Protein AF-A0A2I0HHQ3-F1 (afdb_monomer_lite)

Sequence (347 aa):
MLPEGRPLPGAVKQRVGHLLPGGLRSAAAVSGLLLLLFYVSSFNYRYSQDSSDLHRPVALNWRALWPLSCSPMASTPTNLSHIVFGIIGSLNTWKGRKAYVESWWRPNMGFGGAGFAVSYPLVAAMAEKLDGCIKRYPHSRTADYLIYICILDLGIAISPQKGFHQIDLLGNIAGLLSSHPQSPLLSLHHINIVDPVFPSMNRSESINHLMKPGRVDQSRLAQQTICYQREMNWSVSVSWGYSAHIYESILPRYILRKPIETFRPWMGEAKWPMFMFNTRPGDSTNPCEVPHWFFLESIQLGNEDDIVTTYSRAAKRGLIPCSLGGNHSADHIDRIQVFSPAKTRLE

Foldseek 3Di:
DDDDDDDDDDDDDDDDDDDDPPPPVVVVVVVVVVVVVVVVCVVVVVVVVVVVVVPDPPPPVPPPPPPPDPDPPPPDPDDPVQKDQDDDDDPVCCVVQVQLADDDDDPPFLFDQLGDIDTPVLVVVLVVCVVVLCVVCVPPRHPRVSVQVSSVVVVDGDDDDQQREQCQWEEACLLVLLLRALFQNDDDHPLVHYAQNAPVDHSVVSVVQLCPVCVLPRGQASHWDWDADVVQQWIWIDRPSWKIWIALHPDDPVQSSAGAPSIHGNDPPQDPVRDPGHHDHNPDLQSRNQIQIWTWDDWDDDPPWKIKTKTFGPDQSPHQRHVNSVSSDPRPPGMDIDIDTSDDPPD

Structure (mmCIF, N/CA/C/O backbone):
data_AF-A0A2I0HHQ3-F1
#
_entry.id   AF-A0A2I0HHQ3-F1
#
loop_
_atom_site.group_PDB
_atom_site.id
_atom_site.type_symbol
_atom_site.label_atom_id
_atom_site.label_alt_id
_atom_site.label_comp_id
_atom_site.label_asym_id
_atom_site.label_entity_id
_atom_site.label_seq_id
_atom_site.pdbx_PDB_ins_code
_atom_site.Cartn_x
_atom_site.Cartn_y
_atom_site.Cartn_z
_atom_site.occupancy
_atom_site.B_iso_or_equiv
_atom_site.auth_seq_id
_atom_site.auth_comp_id
_atom_site.auth_asym_id
_atom_site.auth_atom_id
_atom_site.pdbx_PDB_model_num
ATOM 1 N N . MET A 1 1 ? 60.867 -7.803 35.232 1.00 31.73 1 MET A N 1
ATOM 2 C CA . MET A 1 1 ? 62.293 -8.069 35.526 1.00 31.73 1 MET A CA 1
ATOM 3 C C . MET A 1 1 ? 62.307 -9.086 36.663 1.00 31.73 1 MET A C 1
ATOM 5 O O . MET A 1 1 ? 61.991 -8.688 37.770 1.00 31.73 1 MET A O 1
ATOM 9 N N . LEU A 1 2 ? 62.160 -10.384 36.353 1.00 33.03 2 LEU A N 1
ATOM 10 C CA . LEU A 1 2 ? 63.177 -11.421 36.015 1.00 33.03 2 LEU A CA 1
ATOM 11 C C . LEU A 1 2 ? 63.773 -12.073 37.285 1.00 33.03 2 LEU A C 1
ATOM 13 O O . LEU A 1 2 ? 63.876 -11.348 38.271 1.00 33.03 2 LEU A O 1
ATOM 17 N N . PRO A 1 3 ? 64.204 -13.360 37.286 1.00 45.56 3 PRO A N 1
ATOM 18 C CA . PRO A 1 3 ? 64.432 -14.290 36.151 1.00 45.56 3 PRO A CA 1
ATOM 19 C C . PRO A 1 3 ? 63.711 -15.663 36.300 1.00 45.56 3 PRO A C 1
ATOM 21 O O . PRO A 1 3 ? 63.269 -16.027 37.382 1.00 45.56 3 PRO A O 1
ATOM 24 N N . GLU A 1 4 ? 63.302 -16.357 35.230 1.00 34.22 4 GLU A N 1
ATOM 25 C CA . GLU A 1 4 ? 64.036 -17.289 34.335 1.00 34.22 4 GLU A CA 1
ATOM 26 C C . GLU A 1 4 ? 64.700 -18.529 34.974 1.00 34.22 4 GLU A C 1
ATOM 28 O O . GLU A 1 4 ? 65.569 -18.424 35.833 1.00 34.22 4 GLU A O 1
ATOM 33 N N . GLY A 1 5 ? 64.331 -19.710 34.446 1.00 28.78 5 GLY A N 1
ATOM 34 C CA . GLY A 1 5 ? 64.997 -21.000 34.656 1.00 28.78 5 GLY A CA 1
ATOM 35 C C . GLY A 1 5 ? 64.405 -22.135 33.792 1.00 28.78 5 GLY A C 1
ATOM 36 O O . GLY A 1 5 ? 63.333 -22.656 34.082 1.00 28.78 5 GLY A O 1
ATOM 37 N N . ARG A 1 6 ? 65.123 -22.527 32.731 1.00 28.52 6 ARG A N 1
ATOM 38 C CA . ARG A 1 6 ? 65.088 -23.828 32.002 1.00 28.52 6 ARG A CA 1
ATOM 39 C C . ARG A 1 6 ? 66.475 -24.503 32.218 1.00 28.52 6 ARG A C 1
ATOM 41 O O . ARG A 1 6 ? 67.372 -23.744 32.582 1.00 28.52 6 ARG A O 1
ATOM 48 N N . PRO A 1 7 ? 66.769 -25.798 31.898 1.00 42.81 7 PRO A N 1
ATOM 49 C CA . PRO A 1 7 ? 65.944 -26.947 31.449 1.00 42.81 7 PRO A CA 1
ATOM 50 C C . PRO A 1 7 ? 66.277 -28.355 32.084 1.00 42.81 7 PRO A C 1
ATOM 52 O O . PRO A 1 7 ? 67.266 -28.519 32.783 1.00 42.81 7 PRO A O 1
ATOM 55 N N . LEU A 1 8 ? 65.404 -29.349 31.789 1.00 37.53 8 LEU A N 1
ATOM 56 C CA . LEU A 1 8 ? 65.508 -30.835 31.569 1.00 37.53 8 LEU A CA 1
ATOM 57 C C . LEU A 1 8 ? 66.838 -31.613 31.826 1.00 37.53 8 LEU A C 1
ATOM 59 O O . LEU A 1 8 ? 67.895 -31.052 31.554 1.00 37.53 8 LEU A O 1
ATOM 63 N N . PRO A 1 9 ? 66.830 -32.938 32.181 1.00 39.25 9 PRO A N 1
ATOM 64 C CA . PRO A 1 9 ? 66.349 -34.008 31.269 1.00 39.25 9 PRO A CA 1
ATOM 65 C C . PRO A 1 9 ? 65.794 -35.313 31.897 1.00 39.25 9 PRO A C 1
ATOM 67 O O . PRO A 1 9 ? 65.977 -35.602 33.073 1.00 39.25 9 PRO A O 1
ATOM 70 N N . GLY A 1 10 ? 65.169 -36.159 31.064 1.00 27.11 10 GLY A N 1
ATOM 71 C CA . GLY A 1 10 ? 64.947 -37.573 31.394 1.00 27.11 10 GLY A CA 1
ATOM 72 C C . GLY A 1 10 ? 63.758 -38.217 30.690 1.00 27.11 10 GLY A C 1
ATOM 73 O O . GLY A 1 10 ? 62.704 -38.404 31.286 1.00 27.11 10 GLY A O 1
ATOM 74 N N . ALA A 1 11 ? 63.920 -38.572 29.416 1.00 31.11 11 ALA A N 1
ATOM 75 C CA . ALA A 1 11 ? 62.967 -39.415 28.708 1.00 31.11 11 ALA A CA 1
ATOM 76 C C . ALA A 1 11 ? 62.994 -40.848 29.268 1.00 31.11 11 ALA A C 1
ATOM 78 O O . ALA A 1 11 ? 64.034 -41.501 29.236 1.00 31.11 11 ALA A O 1
ATOM 79 N N . VAL A 1 12 ? 61.833 -41.369 29.671 1.00 29.78 12 VAL A N 1
ATOM 80 C CA . VAL A 1 12 ? 61.579 -42.814 29.727 1.00 29.78 12 VAL A CA 1
ATOM 81 C C . VAL A 1 12 ? 60.389 -43.103 28.822 1.00 29.78 12 VAL A C 1
ATOM 83 O O . VAL A 1 12 ? 59.236 -42.832 29.145 1.00 29.78 12 VAL A O 1
ATOM 86 N N . LYS A 1 13 ? 60.695 -43.630 27.635 1.00 34.09 13 LYS A N 1
ATOM 87 C CA . LYS A 1 13 ? 59.733 -44.303 26.763 1.00 34.09 13 LYS A CA 1
ATOM 88 C C . LYS A 1 13 ? 59.552 -45.721 27.302 1.00 34.09 13 LYS A C 1
ATOM 90 O O . LYS A 1 13 ? 60.486 -46.512 27.224 1.00 34.09 13 LYS A O 1
ATOM 95 N N . GLN A 1 14 ? 58.346 -46.071 27.737 1.00 30.09 14 GLN A N 1
ATOM 96 C CA . GLN A 1 14 ? 57.912 -47.467 27.766 1.00 30.09 14 GLN A CA 1
ATOM 97 C C . GLN A 1 14 ? 56.492 -47.593 27.211 1.00 30.09 14 GLN A C 1
ATOM 99 O O . GLN A 1 14 ? 55.571 -46.884 27.605 1.00 30.09 14 GLN A O 1
ATOM 104 N N . ARG A 1 15 ? 56.373 -48.477 26.216 1.00 36.31 15 ARG A N 1
ATOM 105 C CA . ARG A 1 15 ? 55.135 -48.904 25.562 1.00 36.31 15 ARG A CA 1
ATOM 106 C C . ARG A 1 15 ? 54.207 -49.563 26.579 1.00 36.31 15 ARG A C 1
ATOM 108 O O . ARG A 1 15 ? 54.647 -50.468 27.279 1.00 36.31 15 ARG A O 1
ATOM 115 N N . VAL A 1 16 ? 52.917 -49.248 26.511 1.00 32.88 16 VAL A N 1
ATOM 116 C CA . VAL A 1 16 ? 51.856 -50.192 26.881 1.00 32.88 16 VAL A CA 1
ATOM 117 C C . VAL A 1 16 ? 50.860 -50.225 25.729 1.00 32.88 16 VAL A C 1
ATOM 119 O O . VAL A 1 16 ? 50.435 -49.187 25.223 1.00 32.88 16 VAL A O 1
ATOM 122 N N . GLY A 1 17 ? 50.629 -51.437 25.233 1.00 31.56 17 GLY A N 1
ATOM 123 C CA . GLY A 1 17 ? 49.865 -51.723 24.033 1.00 31.56 17 GLY A CA 1
ATOM 124 C C . GLY A 1 17 ? 48.361 -51.528 24.189 1.00 31.56 17 GLY A C 1
ATOM 125 O O . GLY A 1 17 ? 47.832 -51.286 25.270 1.00 31.56 17 GLY A O 1
ATOM 126 N N . HIS A 1 18 ? 47.698 -51.646 23.040 1.00 43.59 18 HIS A N 1
ATOM 127 C CA . HIS A 1 18 ? 46.255 -51.733 22.873 1.00 43.59 18 HIS A CA 1
ATOM 128 C C . HIS A 1 18 ? 45.566 -52.589 23.936 1.00 43.59 18 HIS A C 1
ATOM 130 O O . HIS A 1 18 ? 46.026 -53.694 24.198 1.00 43.59 18 HIS A O 1
ATOM 136 N N . LEU A 1 19 ? 44.416 -52.104 24.418 1.00 39.81 19 LEU A N 1
ATOM 137 C CA . LEU A 1 19 ? 43.170 -52.859 24.626 1.00 39.81 19 LEU A CA 1
ATOM 138 C C . LEU A 1 19 ? 42.066 -51.863 25.044 1.00 39.81 19 LEU A C 1
ATOM 140 O O . LEU A 1 19 ? 41.840 -51.611 26.222 1.00 39.81 19 LEU A O 1
ATOM 144 N N . LEU A 1 20 ? 41.384 -51.260 24.064 1.00 40.47 20 LEU A N 1
ATOM 145 C CA . LEU A 1 20 ? 40.073 -50.634 24.278 1.00 40.47 20 LEU A CA 1
ATOM 146 C C . LEU A 1 20 ? 39.006 -51.675 23.906 1.00 40.47 20 LEU A C 1
ATOM 148 O O . LEU A 1 20 ? 38.912 -52.015 22.725 1.00 40.47 20 LEU A O 1
ATOM 152 N N . PRO A 1 21 ? 38.188 -52.185 24.845 1.00 39.72 21 PRO A N 1
ATOM 153 C CA . PRO A 1 21 ? 37.054 -53.023 24.494 1.00 39.72 21 PRO A CA 1
ATOM 154 C C . PRO A 1 21 ? 35.936 -52.127 23.952 1.00 39.72 21 PRO A C 1
ATOM 156 O O . PRO A 1 21 ? 35.399 -51.273 24.661 1.00 39.72 21 PRO A O 1
ATOM 159 N N . GLY A 1 22 ? 35.551 -52.343 22.694 1.00 47.44 22 GLY A N 1
ATOM 160 C CA . GLY A 1 22 ? 34.443 -51.673 21.998 1.00 47.44 22 GLY A CA 1
ATOM 161 C C . GLY A 1 22 ? 33.037 -51.955 22.555 1.00 47.44 22 GLY A C 1
ATOM 162 O O . GLY A 1 22 ? 32.066 -51.854 21.816 1.00 47.44 22 GLY A O 1
ATOM 163 N N . GLY A 1 23 ? 32.903 -52.309 23.837 1.00 48.28 23 GLY A N 1
ATOM 164 C CA . GLY A 1 23 ? 31.622 -52.615 24.482 1.00 48.28 23 GLY A CA 1
ATOM 165 C C . GLY A 1 23 ? 30.950 -51.421 25.169 1.00 48.28 23 GLY A C 1
ATOM 166 O O . GLY A 1 23 ? 29.726 -51.380 25.272 1.00 48.28 23 GLY A O 1
ATOM 167 N N . LEU A 1 24 ? 31.714 -50.412 25.609 1.00 47.78 24 LEU A N 1
ATOM 168 C CA . LEU A 1 24 ? 31.168 -49.362 26.485 1.00 47.78 24 LEU A CA 1
ATOM 169 C C . LEU A 1 24 ? 30.436 -48.230 25.739 1.00 47.78 24 LEU A C 1
ATOM 171 O O . LEU A 1 24 ? 29.545 -47.598 26.300 1.00 47.78 24 LEU A O 1
ATOM 175 N N . ARG A 1 25 ? 30.753 -47.995 24.457 1.00 49.03 25 ARG A N 1
ATOM 176 C CA . ARG A 1 25 ? 30.054 -46.989 23.629 1.00 49.03 25 ARG A CA 1
ATOM 177 C C . ARG A 1 25 ? 28.690 -47.484 23.133 1.00 49.03 25 ARG A C 1
ATOM 179 O O . ARG A 1 25 ? 27.770 -46.687 22.985 1.00 49.03 25 ARG A O 1
ATOM 186 N N . SER A 1 26 ? 28.541 -48.796 22.959 1.00 52.19 26 SER A N 1
ATOM 187 C CA . SER A 1 26 ? 27.294 -49.433 22.525 1.00 52.19 26 SER A CA 1
ATOM 188 C C . SER A 1 26 ? 26.264 -49.493 23.656 1.00 52.19 26 SER A C 1
ATOM 190 O O . SER A 1 26 ? 25.092 -49.217 23.428 1.00 52.19 26 SER A O 1
ATOM 192 N N . ALA A 1 27 ? 26.695 -49.756 24.895 1.00 55.59 27 ALA A N 1
ATOM 193 C CA . ALA A 1 27 ? 25.796 -49.811 26.051 1.00 55.59 27 ALA A CA 1
ATOM 194 C C . ALA A 1 27 ? 25.134 -48.454 26.365 1.00 55.59 27 ALA A C 1
ATOM 196 O O . ALA A 1 27 ? 23.944 -48.404 26.670 1.00 55.59 27 ALA A O 1
ATOM 197 N N . ALA A 1 28 ? 25.869 -47.345 26.228 1.00 60.09 28 ALA A N 1
ATOM 198 C CA . ALA A 1 28 ? 25.323 -46.003 26.441 1.00 60.09 28 ALA A CA 1
ATOM 199 C C . ALA A 1 28 ? 24.318 -45.595 25.345 1.00 60.09 28 ALA A C 1
ATOM 201 O O . ALA A 1 28 ? 23.275 -45.019 25.651 1.00 60.09 28 ALA A O 1
ATOM 202 N N . ALA A 1 29 ? 24.592 -45.943 24.082 1.00 64.44 29 ALA A N 1
ATOM 203 C CA . ALA A 1 29 ? 23.684 -45.677 22.966 1.00 64.44 29 ALA A CA 1
ATOM 204 C C . ALA A 1 29 ? 22.396 -46.517 23.049 1.00 64.44 29 ALA A C 1
ATOM 206 O O . ALA A 1 29 ? 21.305 -45.998 22.817 1.00 64.44 29 ALA A O 1
ATOM 207 N N . VAL A 1 30 ? 22.507 -47.789 23.448 1.00 71.88 30 VAL A N 1
ATOM 208 C CA . VAL A 1 30 ? 21.351 -48.676 23.657 1.00 71.88 30 VAL A CA 1
ATOM 209 C C . VAL A 1 30 ? 20.517 -48.216 24.856 1.00 71.88 30 VAL A C 1
ATOM 211 O O . VAL A 1 30 ? 19.294 -48.174 24.760 1.00 71.88 30 VAL A O 1
ATOM 214 N N . SER A 1 31 ? 21.154 -47.786 25.950 1.00 73.19 31 SER A N 1
ATOM 215 C CA . SER A 1 31 ? 20.454 -47.223 27.115 1.00 73.19 31 SER A CA 1
ATOM 216 C C . SER A 1 31 ? 19.701 -45.929 26.767 1.00 73.19 31 SER A C 1
ATOM 218 O O . SER A 1 31 ? 18.537 -45.767 27.132 1.00 73.19 31 SER A O 1
ATOM 220 N N . GLY A 1 32 ? 20.312 -45.045 25.969 1.00 76.00 32 GLY A N 1
ATOM 221 C CA . GLY A 1 32 ? 19.658 -43.832 25.470 1.00 76.00 32 GLY A CA 1
ATOM 222 C C . GLY A 1 32 ? 18.458 -44.119 24.561 1.00 76.00 32 GLY A C 1
ATOM 223 O O . GLY A 1 32 ? 17.413 -43.487 24.709 1.00 76.00 32 GLY A O 1
ATOM 224 N N . LEU A 1 33 ? 18.571 -45.105 23.664 1.00 79.19 33 LEU A N 1
ATOM 225 C CA . LEU A 1 33 ? 17.470 -45.510 22.786 1.00 79.19 33 LEU A CA 1
ATOM 226 C C . LEU A 1 33 ? 16.315 -46.143 23.577 1.00 79.19 33 LEU A C 1
ATOM 228 O O . LEU A 1 33 ? 15.156 -45.845 23.303 1.00 79.19 33 LEU A O 1
ATOM 232 N N . LEU A 1 34 ? 16.617 -46.965 24.585 1.00 80.81 34 LEU A N 1
ATOM 233 C CA . LEU A 1 34 ? 15.604 -47.559 25.460 1.00 80.81 34 LEU A CA 1
ATOM 234 C C . LEU A 1 34 ? 14.874 -46.496 26.286 1.00 80.81 34 LEU A C 1
ATOM 236 O O . LEU A 1 34 ? 13.654 -46.559 26.390 1.00 80.81 34 LEU A O 1
ATOM 240 N N . LEU A 1 35 ? 15.579 -45.486 26.805 1.00 80.50 35 LEU A N 1
ATOM 241 C CA . LEU A 1 35 ? 14.954 -44.360 27.507 1.00 80.50 35 LEU A CA 1
ATOM 242 C C . LEU A 1 35 ? 14.078 -43.509 26.579 1.00 80.50 35 LEU A C 1
ATOM 244 O O . LEU A 1 35 ? 12.988 -43.109 26.979 1.00 80.50 35 LEU A O 1
ATOM 248 N N . LEU A 1 36 ? 14.508 -43.273 25.334 1.00 77.31 36 LEU A N 1
ATOM 249 C CA . LEU A 1 36 ? 13.711 -42.556 24.336 1.00 77.31 36 LEU A CA 1
ATOM 250 C C . LEU A 1 36 ? 12.449 -43.345 23.956 1.00 77.31 36 LEU A C 1
ATOM 252 O O . LEU A 1 36 ? 11.360 -42.779 23.920 1.00 77.31 36 LEU A O 1
ATOM 256 N N . LEU A 1 37 ? 12.574 -44.654 23.722 1.00 81.62 37 LEU A N 1
ATOM 257 C CA . LEU A 1 37 ? 11.436 -45.527 23.427 1.00 81.62 37 LEU A CA 1
ATOM 258 C C . LEU A 1 37 ? 10.485 -45.628 24.622 1.00 81.62 37 LEU A C 1
ATOM 260 O O . LEU A 1 37 ? 9.272 -45.584 24.433 1.00 81.62 37 LEU A O 1
ATOM 264 N N . PHE A 1 38 ? 11.007 -45.682 25.850 1.00 81.19 38 PHE A N 1
ATOM 265 C CA . PHE A 1 38 ? 10.192 -45.670 27.062 1.00 81.19 38 PHE A CA 1
ATOM 266 C C . PHE A 1 38 ? 9.478 -44.326 27.248 1.00 81.19 38 PH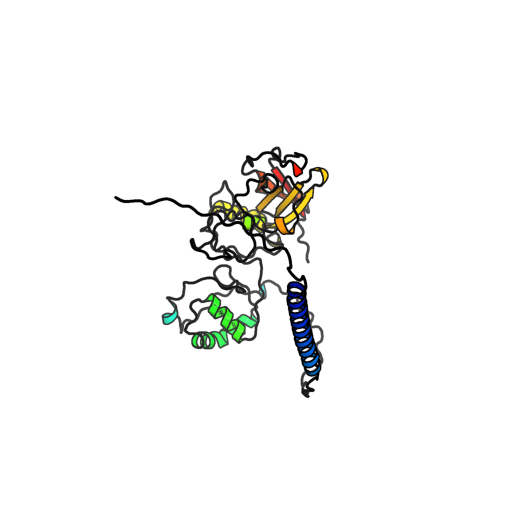E A C 1
ATOM 268 O O . PHE A 1 38 ? 8.298 -44.306 27.593 1.00 81.19 38 PHE A O 1
ATOM 275 N N . TYR A 1 39 ? 10.142 -43.203 26.957 1.00 79.25 39 TYR A N 1
ATOM 276 C CA . TYR A 1 39 ? 9.544 -41.866 26.986 1.00 79.25 39 TYR A CA 1
ATOM 277 C C . TYR A 1 39 ? 8.431 -41.723 25.942 1.00 79.25 39 TYR A C 1
ATOM 279 O O . TYR A 1 39 ? 7.317 -41.336 26.286 1.00 79.25 39 TYR A O 1
ATOM 287 N N . VAL A 1 40 ? 8.689 -42.115 24.690 1.00 75.56 40 VAL A N 1
ATOM 288 C CA . VAL A 1 40 ? 7.712 -42.077 23.591 1.00 75.56 40 VAL A CA 1
ATOM 289 C C . VAL A 1 40 ? 6.549 -43.036 23.852 1.00 75.56 40 VAL A C 1
ATOM 291 O O . VAL A 1 40 ? 5.400 -42.670 23.622 1.00 75.56 40 VAL A O 1
ATOM 294 N N . SER A 1 41 ? 6.806 -44.231 24.388 1.00 72.94 41 SER A N 1
ATOM 295 C CA . SER A 1 41 ? 5.757 -45.176 24.787 1.00 72.94 41 SER A CA 1
ATOM 296 C C . SER A 1 41 ? 4.933 -44.644 25.957 1.00 72.94 41 SER A C 1
ATOM 298 O O . SER A 1 41 ? 3.719 -44.793 25.951 1.00 72.94 41 SER A O 1
ATOM 300 N N . SER A 1 42 ? 5.553 -43.996 26.946 1.00 69.50 42 SER A N 1
ATOM 301 C CA . SER A 1 42 ? 4.845 -43.430 28.103 1.00 69.50 42 SER A CA 1
ATOM 302 C C . SER A 1 42 ? 3.995 -42.217 27.718 1.00 69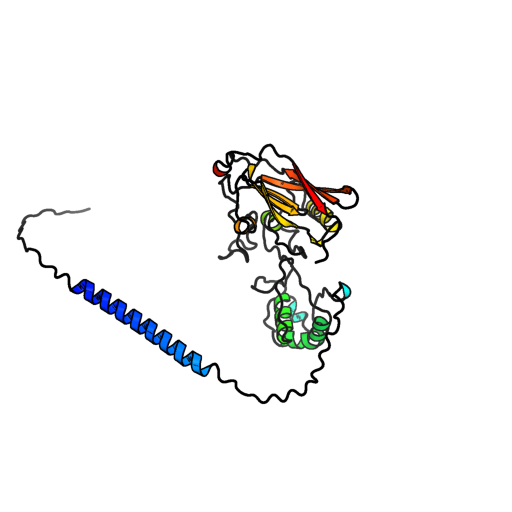.50 42 SER A C 1
ATOM 304 O O . SER A 1 42 ? 2.893 -42.049 28.239 1.00 69.50 42 SER A O 1
ATOM 306 N N . PHE A 1 43 ? 4.473 -41.391 26.781 1.00 60.38 43 PHE A N 1
ATOM 307 C CA . PHE A 1 43 ? 3.716 -40.256 26.251 1.00 60.38 43 PHE A CA 1
ATOM 308 C C . PHE A 1 43 ? 2.583 -40.705 25.322 1.00 60.38 43 PHE A C 1
ATOM 310 O O . PHE A 1 43 ? 1.468 -40.213 25.460 1.00 60.38 43 PHE A O 1
ATOM 317 N N . ASN A 1 44 ? 2.821 -41.680 24.438 1.00 57.00 44 ASN A N 1
ATOM 318 C CA . ASN A 1 44 ? 1.770 -42.239 23.581 1.00 57.00 44 ASN A CA 1
ATOM 319 C C . ASN A 1 44 ? 0.745 -43.064 24.372 1.00 57.00 44 ASN A C 1
ATOM 321 O O . ASN A 1 44 ? -0.435 -43.037 24.038 1.00 57.00 44 ASN A O 1
ATOM 325 N N . TYR A 1 45 ? 1.154 -43.745 25.449 1.00 55.00 45 TYR A N 1
ATOM 326 C CA . TYR A 1 45 ? 0.229 -44.431 26.354 1.00 55.00 45 TYR A CA 1
ATOM 327 C C . TYR A 1 45 ? -0.648 -43.431 27.116 1.00 55.00 45 TYR A C 1
ATOM 329 O O . TYR A 1 45 ? -1.861 -43.613 27.152 1.00 55.00 45 TYR A O 1
ATOM 337 N N . ARG A 1 46 ? -0.081 -42.329 27.642 1.00 50.06 46 ARG A N 1
ATOM 338 C CA . ARG A 1 46 ? -0.883 -41.251 28.253 1.00 50.06 46 ARG A CA 1
ATOM 339 C C . ARG A 1 46 ? -1.788 -40.547 27.244 1.00 50.06 46 ARG A C 1
ATOM 341 O O . ARG A 1 46 ? -2.929 -40.283 27.582 1.00 50.06 46 ARG A O 1
ATOM 348 N N . TYR A 1 47 ? -1.335 -40.305 26.015 1.00 43.72 47 TYR A N 1
ATOM 349 C CA . TYR A 1 47 ? -2.179 -39.721 24.965 1.00 43.72 47 TYR A CA 1
ATOM 350 C C . TYR A 1 47 ? -3.335 -40.656 24.562 1.00 43.72 47 TYR A C 1
ATOM 352 O O . TYR A 1 47 ? -4.456 -40.203 24.359 1.00 43.72 47 TYR A O 1
ATOM 360 N N . SER A 1 48 ? -3.093 -41.970 24.513 1.00 46.25 48 SER A N 1
ATOM 361 C CA . SER A 1 48 ? -4.119 -42.977 24.204 1.00 46.25 48 SER A CA 1
ATOM 362 C C . SER A 1 48 ? -5.135 -43.168 25.347 1.00 46.25 48 SER A C 1
ATOM 364 O O . SER A 1 48 ? -6.333 -43.320 25.094 1.00 46.25 48 SER A O 1
ATOM 366 N N . GLN A 1 49 ? -4.695 -43.085 26.611 1.00 48.47 49 GLN A N 1
ATOM 367 C CA . GLN A 1 49 ? -5.596 -43.128 27.772 1.00 48.47 49 GLN A CA 1
ATOM 368 C C . GLN A 1 49 ? -6.413 -41.832 27.935 1.00 48.47 49 GLN A C 1
ATOM 370 O O . GLN A 1 49 ? -7.596 -41.904 28.240 1.00 48.47 49 GLN A O 1
ATOM 375 N N . ASP A 1 50 ? -5.837 -40.660 27.654 1.00 46.28 50 ASP A N 1
ATOM 376 C CA . ASP A 1 50 ? -6.545 -39.370 27.769 1.00 46.28 50 ASP A CA 1
ATOM 377 C C . ASP A 1 50 ? -7.499 -39.120 26.577 1.00 46.28 50 ASP A C 1
ATOM 379 O O . ASP A 1 50 ? -8.523 -38.446 26.692 1.00 46.28 50 ASP A O 1
ATOM 383 N N . SER A 1 51 ? -7.231 -39.748 25.423 1.00 43.59 51 SER A N 1
ATOM 384 C CA . SER A 1 51 ? -8.125 -39.725 24.256 1.00 43.59 51 SER A CA 1
ATOM 385 C C . SER A 1 51 ? -9.379 -40.596 24.419 1.00 43.59 51 SER A C 1
ATOM 387 O O . SER A 1 51 ? -10.315 -40.440 23.631 1.00 43.59 51 SER A O 1
ATOM 389 N N . SER A 1 52 ? -9.418 -41.517 25.389 1.00 45.69 52 SER A N 1
ATOM 390 C CA . SER A 1 52 ? -10.581 -42.394 25.604 1.00 45.69 52 SER A CA 1
ATOM 391 C C . SER A 1 52 ? -11.602 -41.846 26.611 1.00 45.69 52 SER A C 1
ATOM 393 O O . SER A 1 52 ? -12.748 -42.294 26.586 1.00 45.69 52 SER A O 1
ATOM 395 N N . ASP A 1 53 ? -11.258 -40.809 27.388 1.00 41.84 53 ASP A N 1
ATOM 396 C CA . ASP A 1 53 ? -12.191 -40.127 28.303 1.00 41.84 53 ASP A CA 1
ATOM 397 C C . ASP A 1 53 ? -12.739 -38.784 27.769 1.00 41.84 53 ASP A C 1
ATOM 399 O O . ASP A 1 53 ? -13.743 -38.280 28.277 1.00 41.84 53 ASP A O 1
ATOM 403 N N . LEU A 1 54 ? -12.184 -38.234 26.678 1.00 44.09 54 LEU A N 1
ATOM 404 C CA . LEU A 1 54 ? -12.647 -36.967 26.078 1.00 44.09 54 LEU A CA 1
ATOM 405 C C . LEU A 1 54 ? -13.817 -37.118 25.077 1.00 44.09 54 LEU A C 1
ATOM 407 O O . LEU A 1 54 ? -14.258 -36.144 24.467 1.00 44.09 54 LEU A O 1
ATOM 411 N N . HIS A 1 55 ? -14.351 -38.333 24.916 1.00 40.44 55 HIS A N 1
ATOM 412 C CA . HIS A 1 55 ? -15.479 -38.634 24.024 1.00 40.44 55 HIS A CA 1
ATOM 413 C C . HIS A 1 55 ? -16.660 -39.317 24.726 1.00 40.44 55 HIS A C 1
ATOM 415 O O . HIS A 1 55 ? -17.432 -40.038 24.094 1.00 40.44 55 HIS A O 1
ATOM 421 N N . ARG A 1 56 ? -16.877 -39.052 26.020 1.00 36.34 56 ARG A N 1
ATOM 422 C CA . ARG A 1 56 ? -18.225 -39.215 26.578 1.00 36.34 56 ARG A CA 1
ATOM 423 C C . ARG A 1 56 ? -19.033 -37.953 26.283 1.00 36.34 56 ARG A C 1
ATOM 425 O O . ARG A 1 56 ? -18.710 -36.902 26.835 1.00 36.34 56 ARG A O 1
ATOM 432 N N . PRO A 1 57 ? -20.091 -38.017 25.455 1.00 36.94 57 PRO A N 1
ATOM 433 C CA . PRO A 1 57 ? -21.025 -36.914 25.382 1.00 36.94 57 PRO A CA 1
ATOM 434 C C . PRO A 1 57 ? -21.673 -36.814 26.761 1.00 36.94 57 PRO A C 1
ATOM 436 O O . PRO A 1 57 ? -22.427 -37.693 27.181 1.00 36.94 57 PRO A O 1
ATOM 439 N N . VAL A 1 58 ? -21.364 -35.747 27.493 1.00 37.31 58 VAL A N 1
ATOM 440 C CA . VAL A 1 58 ? -22.241 -35.311 28.569 1.00 37.31 58 VAL A CA 1
ATOM 441 C C . VAL A 1 58 ? -23.557 -34.980 27.878 1.00 37.31 58 VAL A C 1
ATOM 443 O O . VAL A 1 58 ? -23.677 -33.954 27.211 1.00 37.31 58 VAL A O 1
ATOM 446 N N . ALA A 1 59 ? -24.531 -35.884 27.984 1.00 41.72 59 ALA A N 1
ATOM 447 C CA . ALA A 1 59 ? -25.908 -35.630 27.601 1.00 41.72 59 ALA A CA 1
ATOM 448 C C . ALA A 1 59 ? -26.495 -34.622 28.600 1.00 41.72 59 ALA A C 1
ATOM 450 O O . ALA A 1 59 ? -27.292 -34.953 29.475 1.00 41.72 59 ALA A O 1
ATOM 451 N N . LEU A 1 60 ? -26.045 -33.371 28.498 1.00 41.00 60 LEU A N 1
ATOM 452 C CA . LEU A 1 60 ? -26.743 -32.229 29.050 1.00 41.00 60 LEU A CA 1
ATOM 453 C C . LEU A 1 60 ? -28.053 -32.155 28.282 1.00 41.00 60 LEU A C 1
ATOM 455 O O . LEU A 1 60 ? -28.086 -31.829 27.097 1.00 41.00 60 LEU A O 1
ATOM 459 N N . ASN A 1 61 ? -29.122 -32.540 28.969 1.00 37.31 61 ASN A N 1
ATOM 460 C CA . ASN A 1 61 ? -30.488 -32.495 28.484 1.00 37.31 61 ASN A CA 1
ATOM 461 C C . ASN A 1 61 ? -30.915 -31.022 28.368 1.00 37.31 61 ASN A C 1
ATOM 463 O O . ASN A 1 61 ? -31.696 -30.509 29.168 1.00 37.31 61 ASN A O 1
ATOM 467 N N . TRP A 1 62 ? -30.337 -30.314 27.398 1.00 38.66 62 TRP A N 1
ATOM 468 C CA . TRP A 1 62 ? -30.784 -28.998 26.991 1.00 38.66 62 TRP A CA 1
ATOM 469 C C . TRP A 1 62 ? -32.077 -29.214 26.219 1.00 38.66 62 TRP A C 1
ATOM 471 O O . TRP A 1 62 ? -32.075 -29.420 25.005 1.00 38.66 62 TRP A O 1
ATOM 481 N N . ARG A 1 63 ? -33.204 -29.222 26.936 1.00 35.53 63 ARG A N 1
ATOM 482 C CA . ARG A 1 63 ? -34.507 -29.009 26.309 1.00 35.53 63 ARG A CA 1
ATOM 483 C C . ARG A 1 63 ? -34.453 -27.630 25.659 1.00 35.53 63 ARG A C 1
ATOM 485 O O . ARG A 1 63 ? -34.672 -26.614 26.310 1.00 35.53 63 ARG A O 1
ATOM 492 N N . ALA A 1 64 ? -34.091 -27.616 24.382 1.00 41.50 64 ALA A N 1
ATOM 493 C CA . ALA A 1 64 ? -34.125 -26.449 23.532 1.00 41.50 64 ALA A CA 1
ATOM 494 C C . ALA A 1 64 ? -35.582 -25.984 23.429 1.00 41.50 64 ALA A C 1
ATOM 496 O O . ALA A 1 64 ? -36.368 -26.521 22.656 1.00 41.50 64 ALA A O 1
ATOM 497 N N . LEU A 1 65 ? -35.940 -24.974 24.217 1.00 40.81 65 LEU A N 1
ATOM 498 C CA . LEU A 1 65 ? -37.139 -24.163 24.008 1.00 40.81 65 LEU A CA 1
ATOM 499 C C . LEU A 1 65 ? -36.868 -23.074 22.954 1.00 40.81 65 LEU A C 1
ATOM 501 O O . LEU A 1 65 ? -37.289 -21.931 23.110 1.00 40.81 65 LEU A O 1
ATOM 505 N N . TRP A 1 66 ? -36.149 -23.413 21.882 1.00 45.25 66 TRP A N 1
ATOM 506 C CA . TRP A 1 66 ? -36.032 -22.553 20.709 1.00 45.25 66 TRP A CA 1
ATOM 507 C C . TRP A 1 66 ? -36.889 -23.141 19.592 1.00 45.25 66 TRP A C 1
ATOM 509 O O . TRP A 1 66 ? -36.681 -24.302 19.233 1.00 45.25 66 TRP A O 1
ATOM 519 N N . PRO A 1 67 ? -37.854 -22.387 19.036 1.00 43.97 67 PRO A N 1
ATOM 520 C CA . PRO A 1 67 ? -38.603 -22.865 17.890 1.00 43.97 67 PRO A CA 1
ATOM 521 C C . PRO A 1 67 ? -37.631 -23.050 16.720 1.00 43.97 67 PRO A C 1
ATOM 523 O O . PRO A 1 67 ? -37.042 -22.095 16.215 1.00 43.97 67 PRO A O 1
ATOM 526 N N . LEU A 1 68 ? -37.453 -24.308 16.311 1.00 45.97 68 LEU A N 1
ATOM 527 C CA . LEU A 1 68 ? -36.769 -24.719 15.087 1.00 45.97 68 LEU A CA 1
ATOM 528 C C . LEU A 1 68 ? -37.610 -24.283 13.882 1.00 45.97 68 LEU A C 1
ATOM 530 O O . LEU A 1 68 ? -38.350 -25.060 13.292 1.00 45.97 68 LEU A O 1
ATOM 534 N N . SER A 1 69 ? -37.513 -23.005 13.546 1.00 45.16 69 SER A N 1
ATOM 535 C CA . SER A 1 69 ? -37.957 -22.444 12.275 1.00 45.16 69 SER A CA 1
ATOM 536 C C . SER A 1 69 ? -37.015 -21.299 11.923 1.00 45.16 69 SER A C 1
ATOM 538 O O . SER A 1 69 ? -37.394 -20.129 11.926 1.00 45.16 69 SER A O 1
ATOM 540 N N . CYS A 1 70 ? -35.755 -21.628 11.644 1.00 35.91 70 CYS A N 1
ATOM 541 C CA . CYS A 1 70 ? -34.875 -20.692 10.962 1.00 35.91 70 CYS A CA 1
ATOM 542 C C . CYS A 1 70 ? -35.123 -20.866 9.462 1.00 35.91 70 CYS A C 1
ATOM 544 O O . CYS A 1 70 ? -34.425 -21.616 8.781 1.00 35.91 70 CYS A O 1
ATOM 546 N N . SER A 1 71 ? -36.173 -20.218 8.955 1.00 48.19 71 SER A N 1
ATOM 547 C CA . SER A 1 71 ? -36.224 -19.908 7.528 1.00 48.19 71 SER A CA 1
ATOM 548 C C . SER A 1 71 ? -34.940 -19.148 7.187 1.00 48.19 71 SER A C 1
ATOM 550 O O . SER A 1 71 ? -34.523 -18.312 7.996 1.00 48.19 71 SER A O 1
ATOM 552 N N . PRO A 1 72 ? -34.303 -19.384 6.028 1.00 46.75 72 PRO A N 1
ATOM 553 C CA . PRO A 1 72 ? -33.247 -18.501 5.574 1.00 46.75 72 PRO A CA 1
ATOM 554 C C . PRO A 1 72 ? -33.921 -17.153 5.333 1.00 46.75 72 PRO A C 1
ATOM 556 O O . PRO A 1 72 ? -34.575 -16.945 4.312 1.00 46.75 72 PRO A O 1
ATOM 559 N N . MET A 1 73 ? -33.848 -16.248 6.311 1.00 46.38 73 MET A N 1
ATOM 560 C CA . MET A 1 73 ? -34.130 -14.850 6.043 1.00 46.38 73 MET A CA 1
ATOM 561 C C . MET A 1 73 ? -33.163 -14.483 4.932 1.00 46.38 73 MET A C 1
ATOM 563 O O . MET A 1 73 ? -31.950 -14.562 5.124 1.00 46.38 73 MET A O 1
ATOM 567 N N . ALA A 1 74 ? -33.707 -14.167 3.759 1.00 50.69 74 ALA A N 1
ATOM 568 C CA . ALA A 1 74 ? -32.956 -13.554 2.687 1.00 50.69 74 ALA A CA 1
ATOM 569 C C . ALA A 1 74 ? -32.363 -12.266 3.267 1.00 50.69 74 ALA A C 1
ATOM 571 O O . ALA A 1 74 ? -33.038 -11.241 3.352 1.00 50.69 74 ALA A O 1
ATOM 572 N N . SER A 1 75 ? -31.137 -12.350 3.782 1.00 61.84 75 SER A N 1
ATOM 573 C CA . SER A 1 75 ? -30.444 -11.200 4.329 1.00 61.84 75 SER A CA 1
ATOM 574 C C . SER A 1 75 ? -30.167 -10.293 3.147 1.00 61.84 75 SER A C 1
ATOM 576 O O . SER A 1 75 ? -29.410 -10.657 2.244 1.00 61.84 75 SER A O 1
ATOM 578 N N . THR A 1 76 ? -30.810 -9.132 3.125 1.00 64.19 76 THR A N 1
ATOM 579 C CA . THR A 1 76 ? -30.476 -8.087 2.165 1.00 64.19 76 THR A CA 1
ATOM 580 C C . THR A 1 76 ? -28.974 -7.809 2.257 1.00 64.19 76 THR A C 1
ATOM 582 O O . THR A 1 76 ? -28.479 -7.656 3.379 1.00 64.19 76 THR A O 1
ATOM 585 N N . PRO A 1 77 ? -28.242 -7.748 1.130 1.00 70.94 77 PRO A N 1
ATOM 586 C CA . PRO A 1 77 ? -26.811 -7.483 1.145 1.00 70.94 77 PRO A CA 1
ATOM 587 C C . PRO A 1 77 ? -26.481 -6.232 1.963 1.00 70.94 77 PRO A C 1
ATOM 589 O O . PRO A 1 77 ? -27.138 -5.192 1.838 1.00 70.94 77 PRO A O 1
ATOM 592 N N . THR A 1 78 ? -25.457 -6.329 2.808 1.00 64.81 78 THR A N 1
ATOM 593 C CA . THR A 1 78 ? -24.977 -5.206 3.613 1.00 64.81 78 THR A CA 1
ATOM 594 C C . THR A 1 78 ? -24.515 -4.077 2.692 1.00 64.81 78 THR A C 1
ATOM 596 O O . THR A 1 78 ? -23.490 -4.188 2.031 1.00 64.81 78 THR A O 1
ATOM 599 N N . ASN A 1 79 ? -25.260 -2.974 2.646 1.00 73.50 79 ASN A N 1
ATOM 600 C CA . ASN A 1 79 ? -24.835 -1.735 1.990 1.00 73.50 79 ASN A CA 1
ATOM 601 C C . ASN A 1 79 ? -24.177 -0.740 2.979 1.00 73.50 79 ASN A C 1
ATOM 603 O O . ASN A 1 79 ? -24.191 -0.959 4.193 1.00 73.50 79 ASN A O 1
ATOM 607 N N . LEU A 1 80 ? -23.638 0.373 2.458 1.00 68.81 80 LEU A N 1
ATOM 608 C CA . LEU A 1 80 ? -22.930 1.406 3.235 1.00 68.81 80 LEU A CA 1
ATOM 609 C C . LEU A 1 80 ? -23.747 2.010 4.389 1.00 68.81 80 LEU A C 1
ATOM 611 O O . LEU A 1 80 ? -23.153 2.428 5.375 1.00 68.81 80 LEU A O 1
ATOM 615 N N . SER A 1 81 ? -25.082 2.026 4.314 1.00 71.56 81 SER A N 1
ATOM 616 C CA . SER A 1 81 ? -25.928 2.548 5.401 1.00 71.56 81 SER A CA 1
ATOM 617 C C . SER A 1 81 ? -25.878 1.696 6.675 1.00 71.56 81 SER A C 1
ATOM 619 O O . SER A 1 81 ? -26.229 2.174 7.750 1.00 71.56 81 SER A O 1
ATOM 621 N N . HIS A 1 82 ? -25.398 0.451 6.579 1.00 71.81 82 HIS A N 1
ATOM 622 C CA . HIS A 1 82 ? -25.201 -0.428 7.732 1.00 71.81 82 HIS A CA 1
ATOM 623 C C . HIS A 1 82 ? -23.844 -0.236 8.429 1.00 71.81 82 HIS A C 1
ATOM 625 O O . HIS A 1 82 ? -23.619 -0.829 9.489 1.00 71.81 82 HIS A O 1
ATOM 631 N N . ILE A 1 83 ? -22.934 0.549 7.839 1.00 66.62 83 ILE A N 1
ATOM 632 C CA . ILE A 1 83 ? -21.590 0.802 8.365 1.00 66.62 83 ILE A CA 1
ATOM 633 C C . ILE A 1 83 ? -21.569 2.188 9.000 1.00 66.62 83 ILE A C 1
ATOM 635 O O . ILE A 1 83 ? -21.922 3.180 8.367 1.00 66.62 83 ILE A O 1
ATOM 639 N N . VAL A 1 84 ? -21.107 2.265 10.247 1.00 60.53 84 VAL A N 1
ATOM 640 C CA . VAL A 1 84 ? -20.936 3.537 10.953 1.00 60.53 84 VAL A CA 1
ATOM 641 C C . VAL A 1 84 ? -19.476 3.716 11.338 1.00 60.53 84 VAL A C 1
ATOM 643 O O . VAL A 1 84 ? -18.869 2.834 11.944 1.00 60.53 84 VAL A O 1
ATOM 646 N N . PHE A 1 85 ? -18.933 4.891 11.028 1.00 55.75 85 PHE A N 1
ATOM 647 C CA . PHE A 1 85 ? -17.670 5.366 11.581 1.00 55.75 85 PHE A CA 1
ATOM 648 C C . PHE A 1 85 ? -17.987 6.210 12.818 1.00 55.75 85 PHE A C 1
ATOM 650 O O . PHE A 1 85 ? -18.525 7.309 12.706 1.00 55.75 85 PHE A O 1
ATOM 657 N N . GLY A 1 86 ? -17.724 5.668 14.007 1.00 46.97 86 GLY A N 1
ATOM 658 C CA . GLY A 1 86 ? -18.019 6.331 15.277 1.00 46.97 86 GLY A CA 1
ATOM 659 C C . GLY A 1 86 ? -16.753 6.809 15.981 1.00 46.97 86 GLY A C 1
ATOM 660 O O . GLY A 1 86 ? -15.842 6.019 16.213 1.00 46.97 86 GLY A O 1
ATOM 661 N N . ILE A 1 87 ? -16.721 8.081 16.386 1.00 51.59 87 ILE A N 1
ATOM 662 C CA . ILE A 1 87 ? -15.794 8.560 17.419 1.00 51.59 87 ILE A CA 1
ATOM 663 C C . ILE A 1 87 ? -16.525 8.415 18.752 1.00 51.59 87 ILE A C 1
ATOM 665 O O . ILE A 1 87 ? -17.553 9.053 18.972 1.00 51.59 87 ILE A O 1
ATOM 669 N N . ILE A 1 88 ? -16.026 7.548 19.627 1.00 58.62 88 ILE A N 1
ATOM 670 C CA . ILE A 1 88 ? -16.713 7.192 20.870 1.00 58.62 88 ILE A CA 1
ATOM 671 C C . ILE A 1 88 ? -15.975 7.812 22.056 1.00 58.62 88 ILE A C 1
ATOM 673 O O . ILE A 1 88 ? -14.776 7.611 22.239 1.00 58.62 88 ILE A O 1
ATOM 677 N N . GLY A 1 89 ? -16.706 8.554 22.887 1.00 57.03 89 GLY A N 1
ATOM 678 C CA . GLY A 1 89 ? -16.195 9.199 24.093 1.00 57.03 89 GLY A CA 1
ATOM 679 C C . GLY A 1 89 ? -17.247 9.211 25.200 1.00 57.03 89 GLY A C 1
ATOM 680 O O . GLY A 1 89 ? -18.428 9.010 24.948 1.00 57.03 89 GLY A O 1
ATOM 681 N N . SER A 1 90 ? -16.826 9.444 26.445 1.00 61.94 90 SER A N 1
ATOM 682 C CA . SER A 1 90 ? -17.746 9.634 27.578 1.00 61.94 90 SER A CA 1
ATOM 683 C C . SER A 1 90 ? -17.365 10.904 28.326 1.00 61.94 90 SER A C 1
ATOM 685 O O . SER A 1 90 ? -16.237 11.035 28.818 1.00 61.94 90 SER A O 1
ATOM 687 N N . LEU A 1 91 ? -18.318 11.840 28.379 1.00 60.91 91 LEU A N 1
ATOM 688 C CA . LEU A 1 91 ? -18.186 13.150 29.024 1.00 60.91 91 LEU A CA 1
ATOM 689 C C . LEU A 1 91 ? -17.953 13.007 30.533 1.00 60.91 91 LEU A C 1
ATOM 691 O O . LEU A 1 91 ? -17.111 13.700 31.102 1.00 60.91 91 LEU A O 1
ATOM 695 N N . ASN A 1 92 ? -18.627 12.040 31.160 1.00 69.06 92 ASN A N 1
ATOM 696 C CA . ASN A 1 92 ? -18.569 11.781 32.602 1.00 69.06 92 ASN A CA 1
ATOM 697 C C . ASN A 1 92 ? -17.164 11.410 33.090 1.00 69.06 92 ASN A C 1
ATOM 699 O O . ASN A 1 92 ? -16.803 11.650 34.238 1.00 69.06 92 ASN A O 1
ATOM 703 N N . THR A 1 93 ? -16.353 10.829 32.210 1.00 63.47 93 THR A N 1
ATOM 704 C CA . THR A 1 93 ? -15.007 10.335 32.523 1.00 63.47 93 THR A CA 1
ATOM 705 C C . THR A 1 93 ? -13.913 11.158 31.831 1.00 63.47 93 THR A C 1
ATOM 707 O O . THR A 1 93 ? -12.736 10.820 31.919 1.00 63.47 93 THR A O 1
ATOM 710 N N . TRP A 1 94 ? -14.266 12.270 31.171 1.00 59.38 94 TRP A N 1
ATOM 711 C CA . TRP A 1 94 ? -13.338 13.142 30.434 1.00 59.38 94 TRP A CA 1
ATOM 712 C C . TRP A 1 94 ? -12.219 13.715 31.313 1.00 59.38 94 TRP A C 1
ATOM 714 O O . TRP A 1 94 ? -11.047 13.669 30.938 1.00 59.38 94 TRP A O 1
ATOM 724 N N . LYS A 1 95 ? -12.559 14.194 32.519 1.00 61.78 95 LYS A N 1
ATOM 725 C CA . LYS A 1 95 ? -11.600 14.838 33.437 1.00 61.78 95 LYS A CA 1
ATOM 726 C C . LYS A 1 95 ? -10.430 13.925 33.824 1.00 61.78 95 LYS A C 1
ATOM 728 O O . LYS A 1 95 ? -9.318 14.418 33.970 1.00 61.78 95 LYS A O 1
ATOM 733 N N . GLY A 1 96 ? -10.668 12.616 33.947 1.00 61.16 96 GLY A N 1
ATOM 734 C CA . GLY A 1 96 ? -9.627 11.630 34.253 1.00 61.16 96 GLY A CA 1
ATOM 735 C C . GLY A 1 96 ? -8.838 11.160 33.031 1.00 61.16 96 GLY A C 1
ATOM 736 O O . GLY A 1 96 ? -7.743 10.644 33.193 1.00 61.16 96 GLY A O 1
ATOM 737 N N . ARG A 1 97 ? -9.368 11.350 31.812 1.00 58.47 97 ARG A N 1
ATOM 738 C CA . ARG A 1 97 ? -8.840 10.729 30.586 1.00 58.47 97 ARG A CA 1
ATOM 739 C C . ARG A 1 97 ? -8.046 11.649 29.662 1.00 58.47 97 ARG A C 1
ATOM 741 O O . ARG A 1 97 ? -7.456 11.168 28.699 1.00 58.47 97 ARG A O 1
ATOM 748 N N . LYS A 1 98 ? -7.951 12.943 29.989 1.00 50.66 98 LYS A N 1
ATOM 749 C CA . LYS A 1 98 ? -7.174 13.942 29.229 1.00 50.66 98 LYS A CA 1
ATOM 750 C C . LYS A 1 98 ? -5.706 13.533 28.998 1.00 50.66 98 LYS A C 1
ATOM 752 O O . LYS A 1 98 ? -5.133 13.920 27.990 1.00 50.66 98 LYS A O 1
ATOM 757 N N . ALA A 1 99 ? -5.111 12.755 29.904 1.00 46.81 99 ALA A N 1
ATOM 758 C CA . ALA A 1 99 ? -3.707 12.335 29.838 1.00 46.81 99 ALA A CA 1
ATOM 759 C C . ALA A 1 99 ? -3.461 11.004 29.088 1.00 46.81 99 ALA A C 1
ATOM 761 O O . ALA A 1 99 ? -2.315 10.588 28.970 1.00 46.81 99 ALA A O 1
ATOM 762 N N . TYR A 1 100 ? -4.503 10.319 28.598 1.00 47.75 100 TYR A N 1
ATOM 763 C CA . TYR A 1 100 ? -4.418 8.948 28.054 1.00 47.75 100 TYR A CA 1
ATOM 764 C C . TYR A 1 100 ? -4.390 8.881 26.519 1.00 47.75 100 TYR A C 1
ATOM 766 O O . TYR A 1 100 ? -4.722 7.858 25.927 1.00 47.75 100 TYR A O 1
ATOM 774 N N . VAL A 1 101 ? -4.030 9.985 25.859 1.00 45.62 101 VAL A N 1
ATOM 775 C CA . VAL A 1 101 ? -3.978 10.070 24.387 1.00 45.62 101 VAL A CA 1
ATOM 776 C C . VAL A 1 101 ? -2.723 9.394 23.814 1.00 45.62 101 VAL A C 1
ATOM 778 O O . VAL A 1 101 ? -2.605 9.237 22.605 1.00 45.62 101 VAL A O 1
ATOM 781 N N . GLU A 1 102 ? -1.809 8.919 24.659 1.00 42.47 102 GLU A N 1
ATOM 782 C CA . GLU A 1 102 ? -0.548 8.346 24.197 1.00 42.47 102 GLU A CA 1
ATOM 783 C C . GLU A 1 102 ? -0.349 6.909 24.675 1.00 42.47 102 GLU A C 1
ATOM 785 O O . GLU A 1 102 ? -0.166 6.672 25.870 1.00 42.47 102 GLU A O 1
ATOM 790 N N . SER A 1 103 ? -0.368 5.957 23.731 1.00 37.84 103 SER A N 1
ATOM 791 C CA . SER A 1 103 ? 0.510 4.770 23.619 1.00 37.84 103 SER A CA 1
ATOM 792 C C . SER A 1 103 ? -0.030 3.807 22.546 1.00 37.84 103 SER A C 1
ATOM 794 O O . SER A 1 103 ? -1.237 3.714 22.364 1.00 37.84 103 SER A O 1
ATOM 796 N N . TRP A 1 104 ? 0.853 3.068 21.863 1.00 44.97 104 TRP A N 1
ATOM 797 C CA . TRP A 1 104 ? 0.538 2.246 20.681 1.00 44.97 104 TRP A CA 1
ATOM 798 C C . TRP A 1 104 ? 1.080 0.810 20.789 1.00 44.97 104 TRP A C 1
ATOM 800 O O . TRP A 1 104 ? 2.019 0.560 21.543 1.00 44.97 104 TRP A O 1
ATOM 810 N N . TRP A 1 105 ? 0.510 -0.083 19.962 1.00 40.38 105 TRP A N 1
ATOM 811 C CA . TRP A 1 105 ? 0.888 -1.478 19.647 1.00 40.38 105 TRP A CA 1
ATOM 812 C C . TRP A 1 105 ? 0.297 -2.621 20.496 1.00 40.38 105 TRP A C 1
ATOM 814 O O . TRP A 1 105 ? 0.744 -2.890 21.614 1.00 40.38 105 TRP A O 1
ATOM 824 N N . ARG A 1 106 ? -0.625 -3.400 19.894 1.00 50.84 106 ARG A N 1
ATOM 825 C CA . ARG A 1 106 ? -0.970 -4.783 20.293 1.00 50.84 106 ARG A CA 1
ATOM 826 C C . ARG A 1 106 ? -1.390 -5.641 19.082 1.00 50.84 106 ARG A C 1
ATOM 828 O O . ARG A 1 106 ? -2.145 -5.159 18.241 1.00 50.84 106 ARG A O 1
ATOM 835 N N . PRO A 1 107 ? -0.973 -6.921 19.000 1.00 48.03 107 PRO A N 1
ATOM 836 C CA . PRO A 1 107 ? -1.430 -7.833 17.952 1.00 48.03 107 PRO A CA 1
ATOM 837 C C . PRO A 1 107 ? -2.943 -8.095 18.059 1.00 48.03 107 PRO A C 1
ATOM 839 O O . PRO A 1 107 ? -3.494 -8.136 19.158 1.00 48.03 107 PRO A O 1
ATOM 842 N N . ASN A 1 108 ? -3.595 -8.302 16.911 1.00 51.78 108 ASN A N 1
ATOM 843 C CA . ASN A 1 108 ? -5.039 -8.541 16.740 1.00 51.78 108 ASN A CA 1
ATOM 844 C C . ASN A 1 108 ? -5.977 -7.347 16.967 1.00 51.78 108 ASN A C 1
ATOM 846 O O . ASN A 1 108 ? -7.184 -7.530 16.869 1.00 51.78 108 ASN A O 1
ATOM 850 N N . MET A 1 109 ? -5.467 -6.132 17.175 1.00 54.47 109 MET A N 1
ATOM 851 C CA . MET A 1 109 ? -6.266 -4.909 17.067 1.00 54.47 109 MET A CA 1
ATOM 852 C C . MET A 1 109 ? -5.736 -4.021 15.952 1.00 54.47 109 MET A C 1
ATOM 854 O O . MET A 1 109 ? -4.544 -3.745 15.892 1.00 54.47 109 MET A O 1
ATOM 858 N N . GLY A 1 110 ? -6.645 -3.551 15.099 1.00 55.50 110 GLY A N 1
ATOM 859 C CA . GLY A 1 110 ? -6.375 -2.467 14.148 1.00 55.50 110 GLY A CA 1
ATOM 860 C C . GLY A 1 110 ? -6.753 -1.087 14.692 1.00 55.50 110 GLY A C 1
ATOM 861 O O . GLY A 1 110 ? -6.754 -0.117 13.946 1.00 55.50 110 GLY A O 1
ATOM 862 N N . PHE A 1 111 ? -7.155 -0.998 15.961 1.00 61.38 111 PHE A N 1
ATOM 863 C CA . PHE A 1 111 ? -7.722 0.221 16.524 1.00 61.38 111 PHE A CA 1
ATOM 864 C C . PHE A 1 111 ? -6.622 1.165 16.971 1.00 61.38 111 PHE A C 1
ATOM 866 O O . PHE A 1 111 ? -5.599 0.730 17.485 1.00 61.38 111 PHE A O 1
ATOM 873 N N . GLY A 1 112 ? -6.866 2.441 16.710 1.00 70.19 112 GLY A N 1
ATOM 874 C CA . GLY A 1 112 ? -5.879 3.493 16.719 1.00 70.19 112 GLY A CA 1
ATOM 875 C C . GLY A 1 112 ? -6.212 4.468 15.591 1.00 70.19 112 GLY A C 1
ATOM 876 O O . GLY A 1 112 ? -7.384 4.722 15.312 1.00 70.19 112 GLY A O 1
ATOM 877 N N . GLY A 1 113 ? -5.208 4.975 14.892 1.00 72.69 113 GLY A N 1
ATOM 878 C CA . GLY A 1 113 ? -5.349 5.946 13.815 1.00 72.69 113 GLY A CA 1
ATOM 879 C C . GLY A 1 113 ? -5.753 5.325 12.480 1.00 72.69 113 GLY A C 1
ATOM 880 O O . GLY A 1 113 ? -6.368 5.999 11.654 1.00 72.69 113 GLY A O 1
ATOM 881 N N . ALA A 1 114 ? -5.472 4.033 12.291 1.00 80.56 114 ALA A N 1
ATOM 882 C CA . ALA A 1 114 ? -5.935 3.247 11.152 1.00 80.56 114 ALA A CA 1
ATOM 883 C C . ALA A 1 114 ? -7.469 3.189 11.081 1.00 80.56 114 ALA A C 1
ATOM 885 O O . ALA A 1 114 ? -8.038 3.155 9.995 1.00 80.56 114 ALA A O 1
ATOM 886 N N . GLY A 1 115 ? -8.151 3.215 12.226 1.00 80.12 115 GLY A N 1
ATOM 887 C CA . GLY A 1 115 ? -9.606 3.134 12.301 1.00 80.12 115 GLY A CA 1
ATOM 888 C C . GLY A 1 115 ? -10.158 1.712 12.187 1.00 80.12 115 GLY A C 1
ATOM 889 O O . GLY A 1 115 ? -9.430 0.726 12.089 1.00 80.12 115 GLY A O 1
ATOM 890 N N . PHE A 1 116 ? -11.485 1.612 12.267 1.00 80.88 116 PHE A N 1
ATOM 891 C CA . PHE A 1 116 ? -12.221 0.356 12.207 1.00 80.88 116 PHE A CA 1
ATOM 892 C C . PHE A 1 116 ? -13.675 0.536 11.810 1.00 80.88 116 PHE A C 1
ATOM 894 O O . PHE A 1 116 ? -14.202 1.645 11.839 1.00 80.88 116 PHE A O 1
ATOM 901 N N . ALA A 1 117 ? -14.321 -0.583 11.484 1.00 81.25 117 ALA A N 1
ATOM 902 C CA . ALA A 1 117 ? -15.741 -0.649 11.190 1.00 81.25 117 ALA A CA 1
ATOM 903 C C . ALA A 1 117 ? -16.459 -1.554 12.198 1.00 81.25 117 ALA A C 1
ATOM 905 O O . ALA A 1 117 ? -15.982 -2.636 12.539 1.00 81.25 117 ALA A O 1
ATOM 906 N N . VAL A 1 118 ? -17.628 -1.106 12.643 1.00 82.50 118 VAL A N 1
ATOM 907 C CA . VAL A 1 118 ? -18.571 -1.859 13.476 1.00 82.50 118 VAL A CA 1
ATOM 908 C C . VAL A 1 118 ? -19.976 -1.672 12.916 1.00 82.50 118 VAL A C 1
ATOM 910 O O . VAL A 1 118 ? -20.278 -0.655 12.289 1.00 82.50 118 VAL A O 1
ATOM 913 N N . SER A 1 119 ? -20.840 -2.664 13.124 1.00 85.38 119 SER A N 1
ATOM 914 C CA . SER A 1 119 ? -22.239 -2.565 12.716 1.00 85.38 119 SER A CA 1
ATOM 915 C C . SER A 1 119 ? -23.006 -1.613 13.635 1.00 85.38 119 SER A C 1
ATOM 917 O O . SER A 1 119 ? -22.698 -1.485 14.824 1.00 85.38 119 SER A O 1
ATOM 919 N N . TYR A 1 120 ? -24.049 -0.974 13.104 1.00 86.06 120 TYR A N 1
ATOM 920 C CA . TYR A 1 120 ? -24.909 -0.096 13.901 1.00 86.06 120 TYR A CA 1
ATOM 921 C C . TYR A 1 120 ? -25.477 -0.770 15.173 1.00 86.06 120 TYR A C 1
ATOM 923 O O . TYR A 1 120 ? -25.364 -0.170 16.244 1.00 86.06 120 TYR A O 1
ATOM 931 N N . PRO A 1 121 ? -26.009 -2.014 15.135 1.00 90.81 121 PRO A N 1
ATOM 932 C CA . PRO A 1 121 ? -26.524 -2.670 16.340 1.00 90.81 121 PRO A CA 1
ATOM 933 C C . PRO A 1 121 ? -25.470 -2.854 17.439 1.00 90.81 121 PRO A C 1
ATOM 935 O O . PRO A 1 121 ? -25.785 -2.717 18.619 1.00 90.81 121 PRO A O 1
ATOM 938 N N . LEU A 1 122 ? -24.212 -3.118 17.064 1.00 87.94 122 LEU A N 1
ATOM 939 C CA . LEU A 1 122 ? -23.111 -3.215 18.023 1.00 87.94 122 LEU A CA 1
ATOM 940 C C . LEU A 1 122 ? -22.830 -1.861 18.680 1.00 87.94 122 LEU A C 1
ATOM 942 O O . LEU A 1 122 ? -22.675 -1.790 19.897 1.00 87.94 122 LEU A O 1
ATOM 946 N N . VAL A 1 123 ? -22.811 -0.779 17.898 1.00 87.94 123 VAL A N 1
ATOM 947 C CA . VAL A 1 123 ? -22.633 0.578 18.437 1.00 87.94 123 VAL A CA 1
ATOM 948 C C . VAL A 1 123 ? -23.754 0.929 19.415 1.00 87.94 123 VAL A C 1
ATOM 950 O O . VAL A 1 123 ? -23.467 1.428 20.502 1.00 87.94 123 VAL A O 1
ATOM 953 N N . ALA A 1 124 ? -25.007 0.625 19.069 1.00 89.06 124 ALA A N 1
ATOM 954 C CA . ALA A 1 124 ? -26.157 0.868 19.937 1.00 89.06 124 ALA A CA 1
ATOM 955 C C . ALA A 1 124 ? -26.049 0.092 21.265 1.00 89.06 124 ALA A C 1
ATOM 957 O O . ALA A 1 124 ? -26.142 0.691 22.334 1.00 89.06 124 ALA A O 1
ATOM 958 N N . ALA A 1 125 ? -25.752 -1.212 21.209 1.00 91.19 125 ALA A N 1
ATOM 959 C CA . ALA A 1 125 ? -25.571 -2.039 22.404 1.00 91.19 125 ALA A CA 1
ATOM 960 C C . ALA A 1 125 ? -24.385 -1.579 23.271 1.00 91.19 125 ALA A C 1
ATOM 962 O O . ALA A 1 125 ? -24.434 -1.628 24.502 1.00 91.19 125 ALA A O 1
ATOM 963 N N . MET A 1 126 ? -23.306 -1.118 22.636 1.00 87.88 126 MET A N 1
ATOM 964 C CA . MET A 1 126 ? -22.140 -0.599 23.339 1.00 87.88 126 MET A CA 1
ATOM 965 C C . MET A 1 126 ? -22.438 0.733 24.027 1.00 87.88 126 MET A C 1
ATOM 967 O O . MET A 1 126 ? -21.994 0.918 25.156 1.00 87.88 126 MET A O 1
ATOM 971 N N . ALA A 1 127 ? -23.196 1.637 23.399 1.00 88.88 127 ALA A N 1
ATOM 972 C CA . ALA A 1 127 ? -23.512 2.952 23.958 1.00 88.88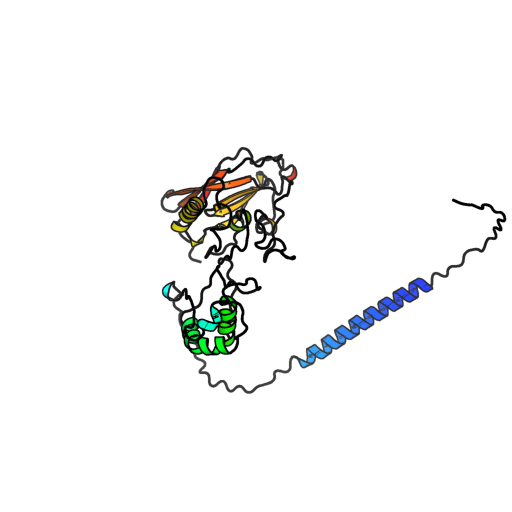 127 ALA A CA 1
ATOM 973 C C . ALA A 1 127 ? -24.178 2.861 25.344 1.00 88.88 127 ALA A C 1
ATOM 975 O O . ALA A 1 127 ? -23.822 3.622 26.242 1.00 88.88 127 ALA A O 1
ATOM 976 N N . GLU A 1 128 ? -25.063 1.883 25.554 1.00 90.50 128 GLU A N 1
ATOM 977 C CA . GLU A 1 128 ? -25.720 1.648 26.848 1.00 90.50 128 GLU A CA 1
ATOM 978 C C . GLU A 1 128 ? -24.757 1.155 27.942 1.00 90.50 128 GLU A C 1
ATOM 980 O O . GLU A 1 128 ? -24.943 1.446 29.124 1.00 90.50 128 GLU A O 1
ATOM 985 N N . LYS A 1 129 ? -23.716 0.399 27.568 1.00 89.75 129 LYS A N 1
ATOM 986 C CA . LYS A 1 129 ? -22.804 -0.268 28.519 1.00 89.75 129 LYS A CA 1
ATOM 987 C C . LYS A 1 129 ? -21.444 0.408 28.661 1.00 89.75 129 LYS A C 1
ATOM 989 O O . LYS A 1 129 ? -20.679 0.059 29.566 1.00 89.75 129 LYS A O 1
ATOM 994 N N . LEU A 1 130 ? -21.139 1.374 27.798 1.00 87.31 130 LEU A N 1
ATOM 995 C CA . LEU A 1 130 ? -19.822 1.986 27.675 1.00 87.31 130 LEU A CA 1
ATOM 996 C C . LEU A 1 130 ? -19.348 2.625 28.984 1.00 87.31 130 LEU A C 1
ATOM 998 O O . LEU A 1 130 ? -18.225 2.371 29.412 1.00 87.31 130 LEU A O 1
ATOM 1002 N N . ASP A 1 131 ? -20.200 3.400 29.658 1.00 89.12 131 ASP A N 1
ATOM 1003 C CA . ASP A 1 131 ? -19.846 4.044 30.931 1.00 89.12 131 ASP A CA 1
ATOM 1004 C C . ASP A 1 131 ? -19.489 3.013 32.016 1.00 89.12 131 ASP A C 1
ATOM 1006 O O . ASP A 1 131 ? -18.559 3.223 32.799 1.00 89.12 131 ASP A O 1
ATOM 1010 N N . GLY A 1 132 ? -20.189 1.874 32.041 1.00 91.06 132 GLY A N 1
ATOM 1011 C CA . GLY A 1 132 ? -19.883 0.756 32.933 1.00 91.06 132 GLY A CA 1
ATOM 1012 C C . GLY A 1 132 ? -18.553 0.084 32.589 1.00 91.06 132 GLY A C 1
ATOM 1013 O O . GLY A 1 132 ? -17.749 -0.169 33.485 1.00 91.06 132 GLY A O 1
ATOM 1014 N N . CYS A 1 133 ? -18.289 -0.144 31.300 1.00 90.75 133 CYS A N 1
ATOM 1015 C CA . CYS A 1 133 ? -17.017 -0.690 30.823 1.00 90.75 133 CYS A CA 1
ATOM 1016 C C . CYS A 1 133 ? -15.831 0.224 31.183 1.00 90.75 133 CYS A C 1
ATOM 1018 O O . CYS A 1 133 ? -14.838 -0.235 31.745 1.00 90.75 133 CYS A O 1
ATOM 1020 N N . ILE A 1 134 ? -15.946 1.536 30.952 1.00 87.19 134 ILE A N 1
ATOM 1021 C CA . ILE A 1 134 ? -14.887 2.503 31.283 1.00 87.19 134 ILE A CA 1
ATOM 1022 C C . ILE A 1 134 ? -14.580 2.483 32.786 1.00 87.19 134 ILE A C 1
ATOM 1024 O O . ILE A 1 134 ? -13.413 2.482 33.176 1.00 87.19 134 ILE A O 1
ATOM 1028 N N . LYS A 1 135 ? -15.614 2.433 33.638 1.00 89.12 135 LYS A N 1
ATOM 1029 C CA . LYS A 1 135 ? -15.444 2.330 35.098 1.00 89.12 135 LYS A CA 1
ATOM 1030 C C . LYS A 1 135 ? -14.805 1.006 35.524 1.00 89.12 135 LYS A C 1
ATOM 1032 O O . LYS A 1 135 ? -14.079 0.988 36.512 1.00 89.12 135 LYS A O 1
ATOM 1037 N N . ARG A 1 136 ? -15.070 -0.083 34.796 1.00 91.38 136 ARG A N 1
ATOM 1038 C CA . ARG A 1 136 ? -14.502 -1.417 35.048 1.00 91.38 136 ARG A CA 1
ATOM 1039 C C . ARG A 1 136 ? -13.011 -1.491 34.720 1.00 91.38 136 ARG A C 1
ATOM 1041 O O . ARG A 1 136 ? -12.281 -2.178 35.428 1.00 91.38 136 ARG A O 1
ATOM 1048 N N . TYR A 1 137 ? -12.553 -0.764 33.699 1.00 88.06 137 TYR A N 1
ATOM 1049 C CA . TYR A 1 137 ? -11.151 -0.754 33.261 1.00 88.06 137 TYR A CA 1
ATOM 1050 C C . TYR A 1 137 ? -10.484 0.623 33.426 1.00 88.06 137 TYR A C 1
ATOM 1052 O O . TYR A 1 137 ? -10.014 1.205 32.444 1.00 88.06 137 TYR A O 1
ATOM 1060 N N . PRO A 1 138 ? -10.366 1.147 34.662 1.00 82.44 138 PRO A N 1
ATOM 1061 C CA . PRO A 1 138 ? -9.878 2.506 34.910 1.00 82.44 138 PRO A CA 1
ATOM 1062 C C . PRO A 1 138 ? -8.389 2.692 34.580 1.00 82.44 138 PRO A 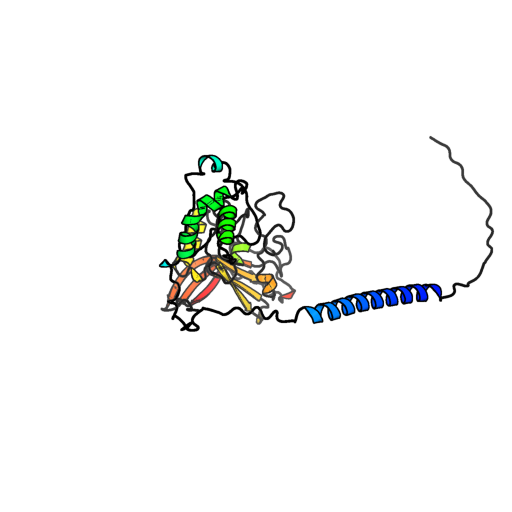C 1
ATOM 1064 O O . PRO A 1 138 ? -7.925 3.819 34.438 1.00 82.44 138 PRO A O 1
ATOM 1067 N N . HIS A 1 139 ? -7.632 1.597 34.458 1.00 81.31 139 HIS A N 1
ATOM 1068 C CA . HIS A 1 139 ? -6.199 1.608 34.154 1.00 81.31 139 HIS A CA 1
ATOM 1069 C C . HIS A 1 139 ? -5.877 1.326 32.679 1.00 81.31 139 HIS A C 1
ATOM 1071 O O . HIS A 1 139 ? -4.699 1.219 32.329 1.00 81.31 139 HIS A O 1
ATOM 1077 N N . SER A 1 140 ? -6.888 1.185 31.809 1.00 75.19 140 SER A N 1
ATOM 1078 C CA . SER A 1 140 ? -6.643 1.079 30.368 1.00 75.19 140 SER A CA 1
ATOM 1079 C C . SER A 1 140 ? -6.046 2.391 29.857 1.00 75.19 140 SER A C 1
ATOM 1081 O O . SER A 1 140 ? -6.648 3.452 30.008 1.00 75.19 140 SER A O 1
ATOM 1083 N N . ARG A 1 141 ? -4.838 2.323 29.289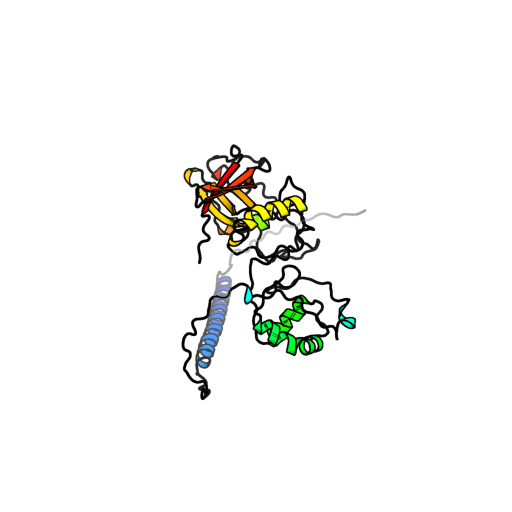 1.00 67.06 141 ARG A N 1
ATOM 1084 C CA . ARG A 1 141 ? -4.038 3.509 28.944 1.00 67.06 141 ARG A CA 1
ATOM 1085 C C . ARG A 1 141 ? -4.379 4.129 27.592 1.00 67.06 141 ARG A C 1
ATOM 1087 O O . ARG A 1 141 ? -3.891 5.215 27.321 1.00 67.06 141 ARG A O 1
ATOM 1094 N N . THR A 1 142 ? -5.167 3.456 26.753 1.00 73.25 142 THR A N 1
ATOM 1095 C CA . THR A 1 142 ? -5.414 3.886 25.372 1.00 73.25 142 THR A CA 1
ATOM 1096 C C . THR A 1 142 ? -6.888 3.683 25.008 1.00 73.25 142 THR A C 1
ATOM 1098 O O . THR A 1 142 ? -7.531 2.714 25.432 1.00 73.25 142 THR A O 1
ATOM 1101 N N . ALA A 1 143 ? -7.467 4.651 24.293 1.00 75.38 143 ALA A N 1
ATOM 1102 C CA . ALA A 1 143 ? -8.907 4.687 24.024 1.00 75.38 143 ALA A CA 1
ATOM 1103 C C . ALA A 1 143 ? -9.355 3.563 23.076 1.00 75.38 143 ALA A C 1
ATOM 1105 O O . ALA A 1 143 ? -10.390 2.940 23.289 1.00 75.38 143 ALA A O 1
ATOM 1106 N N . ASP A 1 144 ? -8.543 3.276 22.068 1.00 76.69 144 ASP A N 1
ATOM 1107 C CA . ASP A 1 144 ? -8.695 2.180 21.116 1.00 76.69 144 ASP A CA 1
ATOM 1108 C C . ASP A 1 144 ? -8.738 0.795 21.791 1.00 76.69 144 ASP A C 1
ATOM 1110 O O . ASP A 1 144 ? -9.652 0.004 21.544 1.00 76.69 144 ASP A O 1
ATOM 1114 N N . TYR A 1 145 ? -7.811 0.528 22.712 1.00 78.81 145 TYR A N 1
ATOM 1115 C CA . TYR A 1 145 ? -7.763 -0.707 23.488 1.00 78.81 145 TYR A CA 1
ATOM 1116 C C . TYR A 1 145 ? -8.949 -0.820 24.440 1.00 78.81 145 TYR A C 1
ATOM 1118 O O . TYR A 1 145 ? -9.499 -1.903 24.631 1.00 78.81 145 TYR A O 1
ATOM 1126 N N . LEU A 1 146 ? -9.371 0.302 25.028 1.00 83.50 146 LEU A N 1
ATOM 1127 C CA . LEU A 1 146 ? -10.553 0.325 25.876 1.00 83.50 146 LEU A CA 1
ATOM 1128 C C . LEU A 1 146 ? -11.813 -0.041 25.084 1.00 83.50 146 LEU A C 1
ATOM 1130 O O . LEU A 1 146 ? -12.573 -0.890 25.538 1.00 83.50 146 LEU A O 1
ATOM 1134 N N . ILE A 1 147 ? -12.011 0.536 23.894 1.00 83.88 147 ILE A N 1
ATOM 1135 C CA . ILE A 1 147 ? -13.144 0.185 23.026 1.00 83.88 147 ILE A CA 1
ATOM 1136 C C . ILE A 1 147 ? -13.102 -1.292 22.631 1.00 83.88 147 ILE A C 1
ATOM 1138 O O . ILE A 1 147 ? -14.130 -1.961 22.703 1.00 83.88 147 ILE A O 1
ATOM 1142 N N . TYR A 1 148 ? -11.928 -1.828 22.291 1.00 84.12 148 TYR A N 1
ATOM 1143 C CA . TYR A 1 148 ? -11.773 -3.260 22.036 1.00 84.12 148 TYR A CA 1
ATOM 1144 C C . TYR A 1 148 ? -12.251 -4.125 23.200 1.00 84.12 148 TYR A C 1
ATOM 1146 O O . TYR A 1 148 ? -13.058 -5.030 22.995 1.00 84.12 148 TYR A O 1
ATOM 1154 N N . ILE A 1 149 ? -11.793 -3.832 24.420 1.00 86.88 149 ILE A N 1
ATOM 1155 C CA . ILE A 1 149 ? -12.218 -4.574 25.610 1.00 86.88 149 ILE A CA 1
ATOM 1156 C C . ILE A 1 149 ? -13.734 -4.443 25.803 1.00 86.88 149 ILE A C 1
ATOM 1158 O O . ILE A 1 149 ? -14.398 -5.438 26.073 1.00 86.88 149 ILE A O 1
ATOM 1162 N N . CYS A 1 150 ? -14.309 -3.254 25.602 1.00 88.38 150 CYS A N 1
ATOM 1163 C CA . CYS A 1 150 ? -15.756 -3.067 25.723 1.00 88.38 150 CYS A CA 1
ATOM 1164 C C . CYS A 1 150 ? -16.558 -3.876 24.693 1.00 88.38 150 CYS A C 1
ATOM 1166 O O . CYS A 1 150 ? -17.645 -4.351 25.013 1.00 88.38 150 CYS A O 1
ATOM 1168 N N . ILE A 1 151 ? -16.039 -4.059 23.475 1.00 87.81 151 ILE A N 1
ATOM 1169 C CA . ILE A 1 151 ? -16.652 -4.931 22.462 1.00 87.81 151 ILE A CA 1
ATOM 1170 C C . ILE A 1 151 ? -16.554 -6.404 22.893 1.00 87.81 151 ILE A C 1
ATOM 1172 O O . ILE A 1 151 ? -17.531 -7.146 22.774 1.00 87.81 151 ILE A O 1
ATOM 1176 N N . LEU A 1 152 ? -15.417 -6.821 23.460 1.00 88.19 152 LEU A N 1
ATOM 1177 C CA . LEU A 1 152 ? -15.252 -8.175 23.997 1.00 88.19 152 LEU A CA 1
ATOM 1178 C C . LEU A 1 152 ? -16.173 -8.461 25.191 1.00 88.19 152 LEU A C 1
ATOM 1180 O O . LEU A 1 152 ? -16.687 -9.571 25.300 1.00 88.19 152 LEU A O 1
ATOM 1184 N N . ASP A 1 153 ? -16.441 -7.473 26.044 1.00 91.81 153 ASP A N 1
ATOM 1185 C CA . ASP A 1 153 ? -17.395 -7.584 27.158 1.00 91.81 153 ASP A CA 1
ATOM 1186 C C . ASP A 1 153 ? -18.838 -7.830 26.689 1.00 91.81 153 ASP A C 1
ATOM 1188 O O . ASP A 1 153 ? -19.667 -8.337 27.448 1.00 91.81 153 ASP A O 1
ATOM 1192 N N . LEU A 1 154 ? -19.150 -7.483 25.437 1.00 91.38 154 LEU A N 1
ATOM 1193 C CA . LEU A 1 154 ? -20.413 -7.832 24.783 1.00 91.38 154 LEU A CA 1
ATOM 1194 C C . LEU A 1 154 ? -20.400 -9.248 24.180 1.00 91.38 154 LEU A C 1
ATOM 1196 O O . LEU A 1 154 ? -21.402 -9.669 23.607 1.00 91.38 154 LEU A O 1
ATOM 1200 N N . GLY A 1 155 ? -19.293 -9.984 24.302 1.00 91.31 155 GLY A N 1
ATOM 1201 C CA . GLY A 1 155 ? -19.118 -11.323 23.741 1.00 91.31 155 GLY A CA 1
ATOM 1202 C C . GLY A 1 155 ? -18.851 -11.333 22.235 1.00 91.31 155 GLY A C 1
ATOM 1203 O O . GLY A 1 155 ? -19.038 -12.364 21.593 1.00 91.31 155 GLY A O 1
ATOM 1204 N N . ILE A 1 156 ? -18.440 -10.200 21.655 1.00 89.00 156 ILE A N 1
ATOM 1205 C CA . ILE A 1 156 ? -18.260 -10.055 20.207 1.00 89.00 156 ILE A CA 1
ATOM 1206 C C . ILE A 1 156 ? -16.772 -10.046 19.869 1.00 89.00 156 ILE A C 1
ATOM 1208 O O . ILE A 1 156 ? -16.016 -9.196 20.331 1.00 89.00 156 ILE A O 1
ATOM 1212 N N . ALA A 1 157 ? -16.353 -10.991 19.030 1.00 83.06 157 ALA A N 1
ATOM 1213 C CA . ALA A 1 157 ? -14.996 -11.034 18.504 1.00 83.06 157 ALA A CA 1
ATOM 1214 C C . ALA A 1 157 ? -14.815 -10.046 17.341 1.00 83.06 157 ALA A C 1
ATOM 1216 O O . ALA A 1 157 ? -15.739 -9.787 16.568 1.00 83.06 157 ALA A O 1
ATOM 1217 N N . ILE A 1 158 ? -13.595 -9.537 17.186 1.00 78.69 158 ILE A N 1
ATOM 1218 C CA . ILE A 1 158 ? -13.208 -8.670 16.068 1.00 78.69 158 ILE A CA 1
ATOM 1219 C C . ILE A 1 158 ? -12.488 -9.481 14.987 1.00 78.69 158 ILE A C 1
ATOM 1221 O O . ILE A 1 158 ? -11.743 -10.415 15.286 1.00 78.69 158 ILE A O 1
ATOM 1225 N N . SER A 1 159 ? -12.684 -9.107 13.724 1.00 79.25 159 SER A N 1
ATOM 1226 C CA . SER A 1 159 ? -11.986 -9.710 12.584 1.00 79.25 159 SER A CA 1
ATOM 1227 C C . SER A 1 159 ? -10.862 -8.794 12.085 1.00 79.25 159 SER A C 1
ATOM 1229 O O . SER A 1 159 ? -11.131 -7.610 11.854 1.00 79.25 159 SER A O 1
ATOM 1231 N N . PRO A 1 160 ? -9.639 -9.298 11.844 1.00 77.88 160 PRO A N 1
ATOM 1232 C CA . PRO A 1 160 ? -8.574 -8.499 11.251 1.00 77.88 160 PRO A CA 1
ATOM 1233 C C . PRO A 1 160 ? -8.890 -8.169 9.787 1.00 77.88 160 PRO A C 1
ATOM 1235 O O . PRO A 1 160 ? -9.211 -9.053 8.994 1.00 77.88 160 PRO A O 1
ATOM 1238 N N . GLN A 1 161 ? -8.752 -6.895 9.422 1.00 83.25 161 GLN A N 1
ATOM 1239 C CA . GLN A 1 161 ? -8.969 -6.394 8.065 1.00 83.25 161 GLN A CA 1
ATOM 1240 C C . GLN A 1 161 ? -7.672 -5.787 7.527 1.00 83.25 161 GLN A C 1
ATOM 1242 O O . GLN A 1 161 ? -7.105 -4.886 8.137 1.00 83.25 161 GLN A O 1
ATOM 1247 N N . LYS A 1 162 ? -7.192 -6.284 6.381 1.00 84.62 162 LYS A N 1
ATOM 1248 C CA . LYS A 1 162 ? -5.862 -5.945 5.829 1.00 84.62 162 LYS A CA 1
ATOM 1249 C C . LYS A 1 162 ? -5.778 -4.562 5.171 1.00 84.62 162 LYS A C 1
ATOM 1251 O O . LYS A 1 162 ? -4.689 -4.148 4.797 1.00 84.62 162 LYS A O 1
ATOM 1256 N N . GLY A 1 163 ? -6.917 -3.888 5.014 1.00 87.25 163 GLY A N 1
ATOM 1257 C CA . GLY A 1 163 ? -7.026 -2.582 4.369 1.00 87.25 163 GLY A CA 1
ATOM 1258 C C . GLY A 1 163 ? -6.842 -1.378 5.289 1.00 87.25 163 GLY A C 1
ATOM 1259 O O . GLY A 1 163 ? -6.666 -0.271 4.785 1.00 87.25 163 GLY A O 1
ATOM 1260 N N . PHE A 1 164 ? -6.921 -1.563 6.609 1.00 86.31 164 PHE A N 1
ATOM 1261 C CA . PHE A 1 164 ? -6.711 -0.482 7.570 1.00 86.31 164 PHE A CA 1
ATOM 1262 C C . PHE A 1 164 ? -5.237 -0.431 7.959 1.00 86.31 164 PHE A C 1
ATOM 1264 O O . PHE A 1 164 ? -4.720 -1.391 8.534 1.00 86.31 164 PHE A O 1
ATOM 1271 N N . HIS A 1 165 ? -4.566 0.684 7.670 1.00 87.31 165 HIS A N 1
ATOM 1272 C CA . HIS A 1 165 ? -3.142 0.832 7.959 1.00 87.31 165 HIS A CA 1
ATOM 1273 C C . HIS A 1 165 ? -2.879 1.973 8.922 1.00 87.31 165 HIS A C 1
ATOM 1275 O O . HIS A 1 165 ? -3.213 3.128 8.668 1.00 87.31 165 HIS A O 1
ATOM 1281 N N . GLN A 1 166 ? -2.199 1.632 10.009 1.00 84.25 166 GLN A N 1
ATOM 1282 C CA . GLN A 1 166 ? -1.742 2.578 11.016 1.00 84.25 166 GLN A CA 1
ATOM 1283 C C . GLN A 1 166 ? -0.533 3.404 10.530 1.00 84.25 166 GLN A C 1
ATOM 1285 O O . GLN A 1 166 ? -0.356 4.545 10.941 1.00 84.25 166 GLN A O 1
ATOM 1290 N N . ILE A 1 167 ? 0.269 2.839 9.617 1.00 87.44 167 ILE A N 1
ATOM 1291 C CA . ILE A 1 167 ? 1.486 3.459 9.065 1.00 87.44 167 ILE A CA 1
ATOM 1292 C C . ILE A 1 167 ? 2.393 4.002 10.184 1.00 87.44 167 ILE A C 1
ATOM 1294 O O . ILE A 1 167 ? 2.939 5.098 10.102 1.00 87.44 167 ILE A O 1
ATOM 1298 N N . ASP A 1 168 ? 2.613 3.193 11.222 1.00 86.69 168 ASP A N 1
ATOM 1299 C CA . ASP A 1 168 ? 3.684 3.418 12.203 1.00 86.69 168 ASP A CA 1
ATOM 1300 C C . ASP A 1 168 ? 5.038 3.061 11.558 1.00 86.69 168 ASP A C 1
ATOM 1302 O O . ASP A 1 168 ? 5.767 2.162 11.983 1.00 86.69 168 ASP A O 1
ATOM 1306 N N . LEU A 1 169 ? 5.343 3.750 10.462 1.00 90.19 169 LEU A N 1
ATOM 1307 C CA . LEU A 1 169 ? 6.518 3.601 9.625 1.00 90.19 169 LEU A CA 1
ATOM 1308 C C . LEU A 1 169 ? 7.088 4.988 9.334 1.00 90.19 169 LEU A C 1
ATOM 1310 O O . LEU A 1 169 ? 6.357 5.974 9.253 1.00 90.19 169 LEU A O 1
ATOM 1314 N N . LEU A 1 170 ? 8.400 5.057 9.134 1.00 93.25 170 LEU A N 1
ATOM 1315 C CA . LEU A 1 170 ? 9.109 6.277 8.756 1.00 93.25 170 LEU A CA 1
ATOM 1316 C C . LEU A 1 170 ? 9.764 6.129 7.383 1.00 93.25 170 LEU A C 1
ATOM 1318 O O . LEU A 1 170 ? 10.139 5.030 6.966 1.00 93.25 170 LEU A O 1
ATOM 1322 N N . GLY A 1 171 ? 9.980 7.265 6.720 1.00 94.94 171 GLY A N 1
ATOM 1323 C CA . GLY A 1 171 ? 10.629 7.329 5.414 1.00 94.94 171 GLY A CA 1
ATOM 1324 C C . GLY A 1 171 ? 9.716 6.882 4.273 1.00 94.94 171 GLY A C 1
ATOM 1325 O O . GLY A 1 171 ? 8.515 7.156 4.276 1.00 94.94 171 GLY A O 1
ATOM 1326 N N . ASN A 1 172 ? 10.293 6.193 3.291 1.00 94.75 172 ASN A N 1
ATOM 1327 C CA . ASN A 1 172 ? 9.614 5.803 2.064 1.00 94.75 172 ASN A CA 1
ATOM 1328 C C . ASN A 1 172 ? 8.782 4.520 2.242 1.00 94.75 172 ASN A C 1
ATOM 1330 O O . ASN A 1 172 ? 9.311 3.413 2.297 1.00 94.75 172 ASN A O 1
ATOM 1334 N N . ILE A 1 173 ? 7.455 4.635 2.239 1.00 95.94 173 ILE A N 1
ATOM 1335 C CA . ILE A 1 173 ? 6.548 3.478 2.359 1.00 95.94 173 ILE A CA 1
ATOM 1336 C C . ILE A 1 173 ? 6.205 2.794 1.024 1.00 95.94 173 ILE A C 1
ATOM 1338 O O . ILE A 1 173 ? 5.292 1.968 0.972 1.00 95.94 173 ILE A O 1
ATOM 1342 N N . ALA A 1 174 ? 6.920 3.089 -0.065 1.00 96.44 174 ALA A N 1
ATOM 1343 C CA . ALA A 1 174 ? 6.607 2.545 -1.385 1.00 96.44 174 ALA A CA 1
ATOM 1344 C C . ALA A 1 174 ? 6.628 1.015 -1.441 1.00 96.44 174 ALA A C 1
ATOM 1346 O O . ALA A 1 174 ? 5.791 0.418 -2.117 1.00 96.44 174 ALA A O 1
ATOM 1347 N N . GLY A 1 175 ? 7.527 0.356 -0.707 1.00 96.44 175 GLY A N 1
ATOM 1348 C CA . GLY A 1 175 ? 7.556 -1.101 -0.618 1.00 96.44 175 GLY A CA 1
ATOM 1349 C C . GLY A 1 175 ? 6.276 -1.701 -0.028 1.00 96.44 175 GLY A C 1
ATOM 1350 O O . GLY A 1 175 ? 5.802 -2.720 -0.541 1.00 96.44 175 GLY A O 1
ATOM 1351 N N . LEU A 1 176 ? 5.694 -1.045 0.988 1.00 95.81 176 LEU A N 1
ATOM 1352 C CA . LEU A 1 176 ? 4.422 -1.433 1.609 1.00 95.81 176 LEU A CA 1
ATOM 1353 C C . LEU A 1 176 ? 3.273 -1.310 0.603 1.00 95.81 176 LEU A C 1
ATOM 1355 O O . LEU A 1 176 ? 2.584 -2.293 0.340 1.00 95.81 176 LEU A O 1
ATOM 1359 N N . LEU A 1 177 ? 3.100 -0.124 0.011 1.00 96.75 177 LEU A N 1
ATOM 1360 C CA . LEU A 1 177 ? 2.004 0.148 -0.925 1.00 96.75 177 LEU A CA 1
ATOM 1361 C C . LEU A 1 177 ? 2.102 -0.713 -2.194 1.00 96.75 177 LEU A C 1
ATOM 1363 O O . LEU A 1 177 ? 1.099 -1.250 -2.655 1.00 96.75 177 LEU A O 1
ATOM 1367 N N . SER A 1 178 ? 3.316 -0.939 -2.708 1.00 97.75 178 SER A N 1
ATOM 1368 C CA . SER A 1 178 ? 3.546 -1.764 -3.907 1.00 97.75 178 SER A CA 1
ATOM 1369 C C . SER A 1 178 ? 3.217 -3.248 -3.710 1.00 97.75 178 SER A C 1
ATOM 1371 O O . SER A 1 178 ? 3.042 -3.978 -4.686 1.00 97.75 178 SER A O 1
ATOM 1373 N N . SER A 1 179 ? 3.174 -3.706 -2.457 1.00 96.56 179 SER A N 1
ATOM 1374 C CA . SER A 1 179 ? 2.917 -5.106 -2.095 1.00 96.56 179 SER A CA 1
ATOM 1375 C C . SER A 1 179 ? 1.613 -5.262 -1.314 1.00 96.56 179 SER A C 1
ATOM 1377 O O . SER A 1 179 ? 1.421 -6.272 -0.633 1.00 96.56 179 SER A O 1
ATOM 1379 N N . HIS A 1 180 ? 0.722 -4.266 -1.384 1.00 95.38 180 HIS A N 1
ATOM 1380 C CA . HIS A 1 180 ? -0.553 -4.325 -0.688 1.00 95.38 180 HIS A CA 1
ATOM 1381 C C . HIS A 1 180 ? -1.346 -5.556 -1.161 1.00 95.38 180 HIS A C 1
ATOM 1383 O O . HIS A 1 180 ? -1.430 -5.824 -2.368 1.00 95.38 180 HIS A O 1
ATOM 1389 N N . PRO A 1 181 ? -1.915 -6.345 -0.232 1.00 91.00 181 PRO A N 1
ATOM 1390 C CA . PRO A 1 181 ? -2.640 -7.556 -0.584 1.00 91.00 181 PRO A CA 1
ATOM 1391 C C . PRO A 1 181 ? -3.874 -7.254 -1.443 1.00 91.00 181 PRO A C 1
ATOM 1393 O O . PRO A 1 181 ? -4.307 -6.111 -1.583 1.00 91.00 181 PRO A O 1
ATOM 1396 N N . GLN A 1 182 ? -4.469 -8.319 -1.981 1.00 89.00 182 GLN A N 1
ATOM 1397 C CA . GLN A 1 182 ? -5.768 -8.276 -2.652 1.00 89.00 182 GLN A CA 1
ATOM 1398 C C . GLN A 1 182 ? -6.887 -8.062 -1.616 1.00 89.00 182 GLN A C 1
ATOM 1400 O O . GLN A 1 182 ? -7.615 -8.984 -1.261 1.00 89.00 182 GLN A O 1
ATOM 1405 N N . SER A 1 183 ? -6.930 -6.869 -1.029 1.00 88.56 183 SER A N 1
ATOM 1406 C CA . SER A 1 183 ? -8.046 -6.355 -0.243 1.00 88.56 183 SER A CA 1
ATOM 1407 C C . SER A 1 183 ? -8.202 -4.865 -0.534 1.00 88.56 183 SER A C 1
ATOM 1409 O O . SER A 1 183 ? -7.212 -4.221 -0.892 1.00 88.56 183 SER A O 1
ATOM 1411 N N . PRO A 1 184 ? -9.393 -4.286 -0.324 1.00 90.69 184 PRO A N 1
ATOM 1412 C CA . PRO A 1 184 ? -9.572 -2.845 -0.429 1.00 90.69 184 PRO A CA 1
ATOM 1413 C C . PRO A 1 184 ? -8.593 -2.105 0.484 1.00 90.69 184 PRO A C 1
ATOM 1415 O O . PRO A 1 184 ? -8.399 -2.511 1.634 1.00 90.69 184 PRO A O 1
ATOM 1418 N N . LEU A 1 185 ? -7.979 -1.040 -0.026 1.00 91.06 185 LEU A N 1
ATOM 1419 C CA . LEU A 1 185 ? -7.207 -0.101 0.778 1.00 91.06 185 LEU A CA 1
ATOM 1420 C C . LEU A 1 185 ? -8.190 0.874 1.436 1.00 91.06 185 LEU A C 1
ATOM 1422 O O . LEU A 1 185 ? -8.826 1.668 0.749 1.00 91.06 185 LEU A O 1
ATOM 1426 N N . LEU A 1 186 ? -8.353 0.781 2.755 1.00 89.06 186 LEU A N 1
ATOM 1427 C CA . LEU A 1 186 ? -9.412 1.484 3.488 1.00 89.06 186 LEU A CA 1
ATOM 1428 C C . LEU A 1 186 ? -8.899 2.746 4.175 1.00 89.06 186 LEU A C 1
ATOM 1430 O O . LEU A 1 186 ? -9.573 3.773 4.158 1.00 89.06 186 LEU A O 1
ATOM 1434 N N . SER A 1 187 ? -7.712 2.687 4.777 1.00 88.19 187 SER A N 1
ATOM 1435 C CA . SER A 1 187 ? -7.117 3.839 5.446 1.00 88.19 187 SER A CA 1
ATOM 1436 C C . SER A 1 187 ? -5.596 3.793 5.416 1.00 88.19 187 SER A C 1
ATOM 1438 O O . SER A 1 187 ? -4.979 2.729 5.465 1.00 88.19 187 SER A O 1
ATOM 1440 N N . LEU A 1 188 ? -5.003 4.982 5.358 1.00 89.19 188 LEU A N 1
ATOM 1441 C CA . LEU A 1 188 ? -3.579 5.219 5.538 1.00 89.19 188 LEU A CA 1
ATOM 1442 C C . LEU A 1 188 ? -3.432 6.304 6.605 1.00 89.19 188 LEU A C 1
ATOM 1444 O O . LEU A 1 188 ? -3.578 7.494 6.320 1.00 89.19 188 LEU A O 1
ATOM 1448 N N . HIS A 1 189 ? -3.198 5.897 7.847 1.00 87.44 189 HIS A N 1
ATOM 1449 C CA . HIS A 1 189 ? -2.876 6.829 8.923 1.00 87.44 189 HIS A CA 1
ATOM 1450 C C . HIS A 1 189 ? -1.434 7.358 8.774 1.00 87.44 189 HIS A C 1
ATOM 1452 O O . HIS A 1 189 ? -0.731 6.927 7.870 1.00 87.44 189 HIS A O 1
ATOM 1458 N N . HIS A 1 190 ? -1.015 8.373 9.542 1.00 89.44 190 HIS A N 1
ATOM 1459 C CA . HIS A 1 190 ? 0.329 8.997 9.488 1.00 89.44 190 HIS A CA 1
ATOM 1460 C C . HIS A 1 190 ? 0.912 9.324 8.095 1.00 89.44 190 HIS A C 1
ATOM 1462 O O . HIS A 1 190 ? 2.116 9.545 7.936 1.00 89.44 190 HIS A O 1
ATOM 1468 N N . ILE A 1 191 ? 0.061 9.460 7.076 1.00 88.38 191 ILE A N 1
ATOM 1469 C CA . ILE A 1 191 ? 0.487 9.710 5.697 1.00 88.38 191 ILE A CA 1
ATOM 1470 C C . ILE A 1 191 ? 1.185 11.073 5.529 1.00 88.38 191 ILE A C 1
ATOM 1472 O O . ILE A 1 191 ? 1.928 11.305 4.580 1.00 88.38 191 ILE A O 1
ATOM 1476 N N . ASN A 1 192 ? 0.970 11.985 6.479 1.00 86.75 192 ASN A N 1
ATOM 1477 C CA . ASN A 1 192 ? 1.620 13.288 6.560 1.00 86.75 192 ASN A CA 1
ATOM 1478 C C . ASN A 1 192 ? 3.054 13.236 7.122 1.00 86.75 192 ASN A C 1
ATOM 1480 O O . ASN A 1 192 ? 3.771 14.228 7.002 1.00 86.75 192 ASN A O 1
ATOM 1484 N N . ILE A 1 193 ? 3.456 12.128 7.750 1.00 90.62 193 ILE A N 1
ATOM 1485 C CA . ILE A 1 193 ? 4.770 11.963 8.392 1.00 90.62 193 ILE A CA 1
ATOM 1486 C C . ILE A 1 193 ? 5.761 11.271 7.454 1.00 90.62 193 ILE A C 1
ATOM 1488 O O . ILE A 1 193 ? 6.911 11.698 7.344 1.00 90.62 193 ILE A O 1
ATOM 1492 N N . VAL A 1 194 ? 5.309 10.235 6.746 1.00 94.44 194 VAL A N 1
ATOM 1493 C CA . VAL A 1 194 ? 6.123 9.487 5.774 1.00 94.44 194 VAL A CA 1
ATOM 1494 C C . VAL A 1 194 ? 6.596 10.369 4.617 1.00 94.44 194 VAL A C 1
ATOM 1496 O O . VAL A 1 194 ? 6.090 11.475 4.409 1.00 94.44 194 VAL A O 1
ATOM 1499 N N . ASP A 1 195 ? 7.586 9.905 3.862 1.00 96.31 195 ASP A N 1
ATOM 1500 C CA . ASP A 1 195 ? 8.035 10.594 2.649 1.00 96.31 195 ASP A CA 1
ATOM 1501 C C . ASP A 1 195 ? 6.911 10.631 1.594 1.00 96.31 195 ASP A C 1
ATOM 1503 O O . ASP A 1 195 ? 5.991 9.806 1.640 1.00 96.31 195 ASP A O 1
ATOM 1507 N N . PRO A 1 196 ? 6.946 11.574 0.631 1.00 96.12 196 PRO A N 1
ATOM 1508 C CA . PRO A 1 196 ? 6.005 11.567 -0.482 1.00 96.12 196 PRO A CA 1
ATOM 1509 C C . PRO A 1 196 ? 5.959 10.197 -1.169 1.00 96.12 196 PRO A C 1
ATOM 1511 O O . PRO A 1 196 ? 6.990 9.639 -1.543 1.00 96.12 196 PRO A O 1
ATOM 1514 N N . VAL A 1 197 ? 4.753 9.650 -1.349 1.00 95.25 197 VAL A N 1
ATOM 1515 C CA . VAL A 1 197 ? 4.582 8.301 -1.918 1.00 95.25 197 VAL A CA 1
ATOM 1516 C C . VAL A 1 197 ? 4.928 8.228 -3.411 1.00 95.25 197 VAL A C 1
ATOM 1518 O O . VAL A 1 197 ? 5.054 7.123 -3.942 1.00 95.25 197 VAL A O 1
ATOM 1521 N N . PHE A 1 198 ? 5.118 9.381 -4.068 1.00 96.69 198 PHE A N 1
ATOM 1522 C CA . PHE A 1 198 ? 5.651 9.514 -5.423 1.00 96.69 198 PHE A CA 1
ATOM 1523 C C . PHE A 1 198 ? 6.967 10.324 -5.406 1.00 96.69 198 PHE A C 1
ATOM 1525 O O . PHE A 1 198 ? 6.968 11.441 -4.888 1.00 96.69 198 PHE A O 1
ATOM 1532 N N . PRO A 1 199 ? 8.074 9.826 -6.002 1.00 91.94 199 PRO A N 1
ATOM 1533 C CA . PRO A 1 199 ? 9.408 10.438 -5.870 1.00 91.94 199 PRO A CA 1
ATOM 1534 C C . PRO A 1 199 ? 9.553 11.887 -6.364 1.00 91.94 199 PRO A C 1
ATOM 1536 O O . PRO A 1 199 ? 10.433 12.604 -5.899 1.00 91.94 199 PRO A O 1
ATOM 1539 N N . SER A 1 200 ? 8.721 12.318 -7.314 1.00 90.44 200 SER A N 1
ATOM 1540 C CA . SER A 1 200 ? 8.822 13.636 -7.967 1.00 90.44 200 SER A CA 1
ATOM 1541 C C . SER A 1 200 ? 7.735 14.619 -7.526 1.00 90.44 200 SER A C 1
ATOM 1543 O O . SER A 1 200 ? 7.480 15.600 -8.217 1.00 90.44 200 SER A O 1
ATOM 1545 N N . MET A 1 201 ? 7.058 14.338 -6.413 1.00 95.44 201 MET A N 1
ATOM 1546 C CA . MET A 1 201 ? 5.931 15.126 -5.917 1.00 95.44 201 MET A CA 1
ATOM 1547 C C . MET A 1 201 ? 6.133 15.475 -4.448 1.00 95.44 201 MET A C 1
ATOM 1549 O O . MET A 1 201 ? 6.766 14.733 -3.698 1.00 95.44 201 MET A O 1
ATOM 1553 N N . ASN A 1 202 ? 5.541 16.579 -3.996 1.00 95.50 202 ASN A N 1
ATOM 1554 C CA . ASN A 1 202 ? 5.430 16.819 -2.559 1.00 95.50 202 ASN A CA 1
ATOM 1555 C C . ASN A 1 202 ? 4.346 15.917 -1.930 1.00 95.50 202 ASN A C 1
ATOM 1557 O O . ASN A 1 202 ? 3.633 15.186 -2.623 1.00 95.50 202 ASN A O 1
ATOM 1561 N N . ARG A 1 203 ? 4.212 15.943 -0.596 1.00 93.50 203 ARG A N 1
ATOM 1562 C CA . ARG A 1 203 ? 3.254 15.080 0.123 1.00 93.50 203 ARG A CA 1
ATOM 1563 C C . ARG A 1 203 ? 1.810 15.304 -0.331 1.00 93.50 203 ARG A C 1
ATOM 1565 O O . ARG A 1 203 ? 1.117 14.340 -0.628 1.00 93.50 203 ARG A O 1
ATOM 1572 N N . SER A 1 204 ? 1.360 16.556 -0.414 1.00 94.62 204 SER A N 1
ATOM 1573 C CA . SER A 1 204 ? -0.026 16.870 -0.787 1.00 94.62 204 SER A CA 1
ATOM 1574 C C . SER A 1 204 ? -0.327 16.460 -2.230 1.00 94.62 204 SER A C 1
ATOM 1576 O O . SER A 1 204 ? -1.324 15.786 -2.488 1.00 94.62 204 SER A O 1
ATOM 1578 N N . GLU A 1 205 ? 0.574 16.791 -3.156 1.00 96.44 205 GLU A N 1
ATOM 1579 C CA . GLU A 1 205 ? 0.496 16.374 -4.559 1.00 96.44 205 GLU A CA 1
ATOM 1580 C C . GLU A 1 205 ? 0.457 14.857 -4.695 1.00 96.44 205 GLU A C 1
ATOM 1582 O O . GLU A 1 205 ? -0.391 14.334 -5.414 1.00 96.44 205 GLU A O 1
ATOM 1587 N N . SER A 1 206 ? 1.313 14.150 -3.955 1.00 96.06 206 SER A N 1
ATOM 1588 C CA . SER A 1 206 ? 1.379 12.691 -3.983 1.00 96.06 206 SER A CA 1
ATOM 1589 C C . SER A 1 206 ? 0.057 12.048 -3.576 1.00 96.06 206 SER A C 1
ATOM 1591 O O . SER A 1 206 ? -0.398 11.109 -4.224 1.00 96.06 206 SER A O 1
ATOM 1593 N N . ILE A 1 207 ? -0.597 12.564 -2.531 1.00 94.44 207 ILE A N 1
ATOM 1594 C CA . ILE A 1 207 ? -1.897 12.043 -2.091 1.00 94.44 207 ILE A CA 1
ATOM 1595 C C . ILE A 1 207 ? -2.995 12.399 -3.085 1.00 94.44 207 ILE A C 1
ATOM 1597 O O . ILE A 1 207 ? -3.779 11.532 -3.468 1.00 94.44 207 ILE A O 1
ATOM 1601 N N . ASN A 1 208 ? -3.017 13.633 -3.587 1.00 96.06 208 ASN A N 1
ATOM 1602 C CA . ASN A 1 208 ? -3.959 14.021 -4.635 1.00 96.06 208 ASN A CA 1
ATOM 1603 C C . ASN A 1 208 ? -3.808 13.157 -5.894 1.00 96.06 208 ASN A C 1
ATOM 1605 O O . ASN A 1 208 ? -4.812 12.819 -6.528 1.00 96.06 208 ASN A O 1
ATOM 1609 N N . HIS A 1 209 ? -2.574 12.780 -6.232 1.00 97.31 209 HIS A N 1
ATOM 1610 C CA . HIS A 1 209 ? -2.251 11.903 -7.350 1.00 97.31 209 HIS A CA 1
ATOM 1611 C C . HIS A 1 209 ? -2.669 10.452 -7.096 1.00 97.31 209 HIS A C 1
ATOM 1613 O O . HIS A 1 209 ? -3.329 9.877 -7.957 1.00 97.31 209 HIS A O 1
ATOM 1619 N N . LEU A 1 210 ? -2.411 9.898 -5.903 1.00 96.06 210 LEU A N 1
ATOM 1620 C CA . LEU A 1 210 ? -2.882 8.563 -5.496 1.00 96.06 210 LEU A CA 1
ATOM 1621 C C . LEU A 1 210 ? -4.415 8.456 -5.538 1.00 96.06 210 LEU A C 1
ATOM 1623 O O . LEU A 1 210 ? -4.969 7.418 -5.893 1.00 96.06 210 LEU A O 1
ATOM 1627 N N . MET A 1 211 ? -5.115 9.549 -5.227 1.00 95.75 211 MET A N 1
ATOM 1628 C CA . MET A 1 211 ? -6.577 9.590 -5.270 1.00 95.75 211 MET A CA 1
ATOM 1629 C C . MET A 1 211 ? -7.154 9.688 -6.687 1.00 95.75 211 MET A C 1
ATOM 1631 O O . MET A 1 211 ? -8.359 9.507 -6.845 1.00 95.75 211 MET A O 1
ATOM 1635 N N . LYS A 1 212 ? -6.360 9.947 -7.737 1.00 96.50 212 LYS A N 1
ATOM 1636 C CA . LYS A 1 212 ? -6.863 9.915 -9.125 1.00 96.50 212 LYS A CA 1
ATOM 1637 C C . LYS A 1 212 ? -7.403 8.526 -9.503 1.00 96.50 212 LYS A C 1
ATOM 1639 O O . LYS A 1 212 ? -8.587 8.451 -9.820 1.00 96.50 212 LYS A O 1
ATOM 1644 N N . PRO A 1 213 ? -6.621 7.431 -9.420 1.00 94.56 213 PRO A N 1
ATOM 1645 C CA . PRO A 1 213 ? -7.147 6.086 -9.647 1.00 94.56 213 PRO A CA 1
ATOM 1646 C C . PRO A 1 213 ? -8.170 5.666 -8.592 1.00 94.56 213 PRO A C 1
ATOM 1648 O O . PRO A 1 213 ? -9.144 5.012 -8.944 1.00 94.56 213 PRO A O 1
ATOM 1651 N N . GLY A 1 214 ? -8.021 6.100 -7.334 1.00 92.62 214 GLY A N 1
ATOM 1652 C CA . GLY A 1 214 ? -9.011 5.830 -6.286 1.00 92.62 214 GLY A CA 1
ATOM 1653 C C . GLY A 1 214 ? -10.410 6.375 -6.602 1.00 92.62 214 GLY A C 1
ATOM 1654 O O . GLY A 1 214 ? -11.398 5.733 -6.278 1.00 92.62 214 GLY A O 1
ATOM 1655 N N . ARG A 1 215 ? -10.517 7.522 -7.288 1.00 92.31 215 ARG A N 1
ATOM 1656 C CA . ARG A 1 215 ? -11.810 8.073 -7.739 1.00 92.31 215 ARG A CA 1
ATOM 1657 C C . ARG A 1 215 ? -12.423 7.318 -8.917 1.00 92.31 215 ARG A C 1
ATOM 1659 O O . ARG A 1 215 ? -13.624 7.434 -9.128 1.00 92.31 215 ARG A O 1
ATOM 1666 N N . VAL A 1 216 ? -11.610 6.600 -9.691 1.00 91.12 216 VAL A N 1
ATOM 1667 C CA . VAL A 1 216 ? -12.080 5.800 -10.830 1.00 91.12 216 VAL A CA 1
ATOM 1668 C C . VAL A 1 216 ? -12.494 4.409 -10.359 1.00 91.12 216 VAL A C 1
ATOM 1670 O O . VAL A 1 216 ? -13.596 3.966 -10.656 1.00 91.12 216 VAL A O 1
ATOM 1673 N N . ASP A 1 217 ? -11.631 3.737 -9.593 1.00 90.06 217 ASP A N 1
ATOM 1674 C CA . ASP A 1 217 ? -11.941 2.459 -8.958 1.00 90.06 217 ASP A CA 1
ATOM 1675 C C . ASP A 1 217 ? -11.174 2.290 -7.632 1.00 90.06 217 ASP A C 1
ATOM 1677 O O . ASP A 1 217 ? -10.056 1.770 -7.567 1.00 90.06 217 ASP A O 1
ATOM 1681 N N . GLN A 1 218 ? -11.816 2.701 -6.539 1.00 89.56 218 GLN A N 1
ATOM 1682 C CA . GLN A 1 218 ? -11.323 2.523 -5.169 1.00 89.56 218 GLN A CA 1
ATOM 1683 C C . GLN A 1 218 ? -11.170 1.053 -4.743 1.00 89.56 218 GLN A C 1
ATOM 1685 O O . GLN A 1 218 ? -10.373 0.765 -3.851 1.00 89.56 218 GLN A O 1
ATOM 1690 N N . SER A 1 219 ? -11.908 0.118 -5.357 1.00 87.81 219 SER A N 1
ATOM 1691 C CA . SER A 1 219 ? -11.936 -1.289 -4.931 1.00 87.81 219 SER A CA 1
ATOM 1692 C C . SER A 1 219 ? -10.587 -1.969 -5.146 1.00 87.81 219 SER A C 1
ATOM 1694 O O . SER A 1 219 ? -10.205 -2.808 -4.338 1.00 87.81 219 SER A O 1
ATOM 1696 N N . ARG A 1 220 ? -9.829 -1.561 -6.172 1.00 89.94 220 ARG A N 1
ATOM 1697 C CA . ARG A 1 220 ? -8.558 -2.179 -6.590 1.00 89.94 220 ARG A CA 1
ATOM 1698 C C . ARG A 1 220 ? -7.315 -1.330 -6.296 1.00 89.94 220 ARG A C 1
ATOM 1700 O O . ARG A 1 220 ? -6.205 -1.750 -6.622 1.00 89.94 220 ARG A O 1
ATOM 1707 N N . LEU A 1 221 ? -7.476 -0.153 -5.686 1.00 95.06 221 LEU A N 1
ATOM 1708 C CA . LEU A 1 221 ? -6.367 0.758 -5.398 1.00 95.06 221 LEU A CA 1
ATOM 1709 C C . LEU A 1 221 ? -5.261 0.065 -4.586 1.00 95.06 221 LEU A C 1
ATOM 1711 O O . LEU A 1 221 ? -5.523 -0.562 -3.562 1.00 95.06 221 LEU A O 1
ATOM 1715 N N . ALA A 1 222 ? -4.025 0.197 -5.067 1.00 95.94 222 ALA A N 1
ATOM 1716 C CA . ALA A 1 222 ? -2.795 -0.396 -4.548 1.00 95.94 222 ALA A CA 1
ATOM 1717 C C . ALA A 1 222 ? -2.729 -1.936 -4.541 1.00 95.94 222 ALA A C 1
ATOM 1719 O O . ALA A 1 222 ? -1.669 -2.493 -4.246 1.00 95.94 222 ALA A O 1
ATOM 1720 N N . GLN A 1 223 ? -3.794 -2.651 -4.913 1.00 95.12 223 GLN A N 1
ATOM 1721 C CA . GLN A 1 223 ? -3.801 -4.110 -4.864 1.00 95.12 223 GLN A CA 1
ATOM 1722 C C . GLN A 1 223 ? -2.757 -4.720 -5.814 1.00 95.12 223 GLN A C 1
ATOM 1724 O O . GLN A 1 223 ? -2.705 -4.401 -7.006 1.00 95.12 223 GLN A O 1
ATOM 1729 N N . GLN A 1 224 ? -1.928 -5.624 -5.284 1.00 96.44 224 GLN A N 1
ATOM 1730 C CA . GLN A 1 224 ? -0.806 -6.216 -6.012 1.00 96.44 224 GLN A CA 1
ATOM 1731 C C . GLN A 1 224 ? -1.214 -7.425 -6.869 1.00 96.44 224 GLN A C 1
ATOM 1733 O O . GLN A 1 224 ? -1.589 -8.476 -6.343 1.00 96.44 224 GLN A O 1
ATOM 1738 N N . THR A 1 225 ? -1.027 -7.322 -8.181 1.00 96.00 225 THR A N 1
ATOM 1739 C CA . THR A 1 225 ? -1.148 -8.417 -9.153 1.00 96.00 225 THR A CA 1
ATOM 1740 C C . THR A 1 225 ? 0.234 -8.854 -9.631 1.00 96.00 225 THR A C 1
ATOM 1742 O O . THR A 1 225 ? 1.090 -8.017 -9.898 1.00 96.00 225 THR A O 1
ATOM 1745 N N . ILE A 1 226 ? 0.467 -10.167 -9.745 1.00 97.62 226 ILE A N 1
ATOM 1746 C CA . ILE A 1 226 ? 1.766 -10.731 -10.146 1.00 97.62 226 ILE A CA 1
ATOM 1747 C C . ILE A 1 226 ? 1.600 -11.617 -11.381 1.00 97.62 226 ILE A C 1
ATOM 1749 O O . ILE A 1 226 ? 0.894 -12.631 -11.337 1.00 97.62 226 ILE A O 1
ATOM 1753 N N . CYS A 1 227 ? 2.334 -11.270 -12.433 1.00 96.25 227 CYS A N 1
ATOM 1754 C CA . CYS A 1 227 ? 2.397 -11.972 -13.708 1.00 96.25 227 CYS A CA 1
ATOM 1755 C C . CYS A 1 227 ? 3.841 -12.378 -14.030 1.00 96.25 227 CYS A C 1
ATOM 1757 O O . CYS A 1 227 ? 4.795 -11.876 -13.437 1.00 96.25 227 CYS A O 1
ATOM 1759 N N . TYR A 1 228 ? 3.999 -13.298 -14.978 1.00 97.25 228 TYR A N 1
ATOM 1760 C CA . TYR A 1 228 ? 5.301 -13.805 -15.399 1.00 97.25 228 TYR A CA 1
ATOM 1761 C C . TYR A 1 228 ? 5.410 -13.724 -16.909 1.00 97.25 228 TYR A C 1
ATOM 1763 O O . TYR A 1 228 ? 4.521 -14.228 -17.594 1.00 97.25 228 TYR A O 1
ATOM 1771 N N . GLN A 1 229 ? 6.503 -13.147 -17.403 1.00 95.50 229 GLN A N 1
ATOM 1772 C CA . GLN A 1 229 ? 6.839 -13.185 -18.817 1.00 95.50 229 GLN A CA 1
ATOM 1773 C C . GLN A 1 229 ? 7.955 -14.202 -19.033 1.00 95.50 229 GLN A C 1
ATOM 1775 O O . GLN A 1 229 ? 9.123 -13.942 -18.742 1.00 95.50 229 GLN A O 1
ATOM 1780 N N . ARG A 1 230 ? 7.569 -15.403 -19.469 1.00 93.50 230 ARG A N 1
ATOM 1781 C CA . ARG A 1 230 ? 8.441 -16.586 -19.433 1.00 93.50 230 ARG A CA 1
ATOM 1782 C C . ARG A 1 230 ? 9.554 -16.538 -20.471 1.00 93.50 230 ARG A C 1
ATOM 1784 O O . ARG A 1 230 ? 10.654 -16.960 -20.151 1.00 93.50 230 ARG A O 1
ATOM 1791 N N . GLU A 1 231 ? 9.301 -15.983 -21.655 1.00 93.31 231 GLU A N 1
ATOM 1792 C CA . GLU A 1 231 ? 10.332 -15.837 -22.697 1.00 93.31 231 GLU A CA 1
ATOM 1793 C C . GLU A 1 231 ? 11.519 -14.997 -22.211 1.00 93.31 231 GLU A C 1
ATOM 1795 O O . GLU A 1 231 ? 12.672 -15.314 -22.487 1.00 93.31 231 GLU A O 1
ATOM 1800 N N . MET A 1 232 ? 11.228 -13.957 -21.424 1.00 92.62 232 MET A N 1
ATOM 1801 C CA . MET A 1 232 ? 12.232 -13.032 -20.901 1.00 92.62 232 MET A CA 1
ATOM 1802 C C . MET A 1 232 ? 12.733 -13.412 -19.500 1.00 92.62 232 MET A C 1
ATOM 1804 O O . MET A 1 232 ? 13.607 -12.738 -18.969 1.00 92.62 232 MET A O 1
ATOM 1808 N N . ASN A 1 233 ? 12.199 -14.478 -18.891 1.00 95.50 233 ASN A N 1
ATOM 1809 C CA . ASN A 1 233 ? 12.405 -14.831 -17.480 1.00 95.50 233 ASN A CA 1
ATOM 1810 C C . ASN A 1 233 ? 12.071 -13.697 -16.499 1.00 95.50 233 ASN A C 1
ATOM 1812 O O . ASN A 1 233 ? 12.736 -13.534 -15.477 1.00 95.50 233 ASN A O 1
ATOM 1816 N N . TRP A 1 234 ? 11.030 -12.915 -16.781 1.00 97.06 234 TRP A N 1
ATOM 1817 C CA . TRP A 1 234 ? 10.654 -11.785 -15.938 1.00 97.06 234 TRP A CA 1
ATOM 1818 C C . TRP A 1 234 ? 9.498 -12.097 -15.004 1.00 97.06 234 TRP A C 1
ATOM 1820 O O . TRP A 1 234 ? 8.512 -12.737 -15.382 1.00 97.06 234 TRP A O 1
ATOM 1830 N N . SER A 1 235 ? 9.572 -11.537 -13.800 1.00 98.19 235 SER A N 1
ATOM 1831 C CA . SER A 1 235 ? 8.396 -11.355 -12.951 1.00 98.19 235 SER A CA 1
ATOM 1832 C C . SER A 1 235 ? 7.927 -9.916 -13.037 1.00 98.19 235 SER A C 1
ATOM 1834 O O . SER A 1 235 ? 8.719 -8.992 -12.873 1.00 98.19 235 SER A O 1
ATOM 1836 N N . VAL A 1 236 ? 6.630 -9.726 -13.237 1.00 98.25 236 VAL A N 1
ATOM 1837 C CA . VAL A 1 236 ? 5.997 -8.410 -13.264 1.00 98.25 236 VAL A CA 1
ATOM 1838 C C . VAL A 1 236 ? 5.047 -8.317 -12.080 1.00 98.25 236 VAL A C 1
ATOM 1840 O O . VAL A 1 236 ? 4.180 -9.170 -11.905 1.00 98.25 236 VAL A O 1
ATOM 1843 N N . SER A 1 237 ? 5.215 -7.294 -11.249 1.00 98.31 237 SER A N 1
ATOM 1844 C CA . SER A 1 237 ? 4.340 -7.014 -10.108 1.00 98.31 237 SER A CA 1
ATOM 1845 C C . SER A 1 237 ? 3.719 -5.641 -10.292 1.00 98.31 237 SER A C 1
ATOM 1847 O O . SER A 1 237 ? 4.440 -4.653 -10.335 1.00 98.31 237 SER A O 1
ATOM 1849 N N . VAL A 1 238 ? 2.397 -5.566 -10.360 1.00 98.31 238 VAL A N 1
ATOM 1850 C CA . VAL A 1 238 ? 1.649 -4.318 -10.536 1.00 98.31 238 VAL A CA 1
ATOM 1851 C C . VAL A 1 238 ? 0.819 -4.058 -9.291 1.00 98.31 238 VAL A C 1
ATOM 1853 O O . VAL A 1 238 ? -0.052 -4.854 -8.959 1.00 98.31 238 VAL A O 1
ATOM 1856 N N . SER A 1 239 ? 1.059 -2.935 -8.629 1.00 98.19 239 SER A N 1
ATOM 1857 C CA . SER A 1 239 ? 0.163 -2.342 -7.641 1.00 98.19 239 SER A CA 1
ATOM 1858 C C . SER A 1 239 ? -0.751 -1.360 -8.373 1.00 98.19 239 SER A C 1
ATOM 1860 O O . SER A 1 239 ? -0.321 -0.295 -8.839 1.00 98.19 239 SER A O 1
ATOM 1862 N N . TRP A 1 240 ? -2.010 -1.754 -8.582 1.00 97.44 240 TRP A N 1
ATOM 1863 C CA . TRP A 1 240 ? -2.899 -1.002 -9.468 1.00 97.44 240 TRP A CA 1
ATOM 1864 C C . TRP A 1 240 ? -3.123 0.425 -8.949 1.00 97.44 240 TRP A C 1
ATOM 1866 O O . TRP A 1 240 ? -3.411 0.639 -7.773 1.00 97.44 240 TRP A O 1
ATOM 1876 N N . GLY A 1 241 ? -2.950 1.421 -9.820 1.00 96.56 241 GLY A N 1
ATOM 1877 C CA . GLY A 1 241 ? -3.042 2.829 -9.431 1.00 96.56 241 GLY A CA 1
ATOM 1878 C C . GLY A 1 241 ? -1.889 3.348 -8.557 1.00 96.56 241 GLY A C 1
ATOM 1879 O O . GLY A 1 241 ? -1.993 4.459 -8.050 1.00 96.56 241 GLY A O 1
ATOM 1880 N N . TYR A 1 242 ? -0.797 2.597 -8.368 1.00 98.12 242 TYR A N 1
ATOM 1881 C CA . TYR A 1 242 ? 0.348 3.074 -7.584 1.00 98.12 242 TYR A CA 1
ATOM 1882 C C . TYR A 1 242 ? 1.708 2.832 -8.248 1.00 98.12 242 TYR A C 1
ATOM 1884 O O . TYR A 1 242 ? 2.378 3.794 -8.625 1.00 98.12 242 TYR A O 1
ATOM 1892 N N . SER A 1 243 ? 2.117 1.575 -8.432 1.00 98.38 243 SER A N 1
ATOM 1893 C CA . SER A 1 243 ? 3.444 1.230 -8.956 1.00 98.38 243 SER A CA 1
ATOM 1894 C C . SER A 1 243 ? 3.434 -0.038 -9.809 1.00 98.38 243 SER A C 1
ATOM 1896 O O . SER A 1 243 ? 2.515 -0.855 -9.749 1.00 98.38 243 SER A O 1
ATOM 1898 N N . ALA A 1 244 ? 4.477 -0.216 -10.612 1.00 98.44 244 ALA A N 1
ATOM 1899 C CA . ALA A 1 244 ? 4.756 -1.444 -11.336 1.00 98.44 244 ALA A CA 1
ATOM 1900 C C . ALA A 1 244 ? 6.247 -1.776 -11.224 1.00 98.44 244 ALA A C 1
ATOM 1902 O O . ALA A 1 244 ? 7.099 -0.892 -11.264 1.00 98.44 244 ALA A O 1
ATOM 1903 N N . HIS A 1 245 ? 6.558 -3.059 -11.082 1.00 98.19 245 HIS A N 1
ATOM 1904 C CA . HIS A 1 245 ? 7.908 -3.587 -10.948 1.00 98.19 245 HIS A CA 1
ATOM 1905 C C . HIS A 1 245 ? 8.167 -4.649 -12.005 1.00 98.19 245 HIS A C 1
ATOM 1907 O O . HIS A 1 245 ? 7.330 -5.530 -12.213 1.00 98.19 245 HIS A O 1
ATOM 1913 N N . ILE A 1 246 ? 9.361 -4.612 -12.592 1.00 97.94 246 ILE A N 1
ATOM 1914 C CA . ILE A 1 246 ? 9.904 -5.705 -13.401 1.00 97.94 246 ILE A CA 1
ATOM 1915 C C . ILE A 1 246 ? 11.121 -6.266 -12.673 1.00 97.94 246 ILE A C 1
ATOM 1917 O O . ILE A 1 246 ? 12.029 -5.518 -12.316 1.00 97.94 246 ILE A O 1
ATOM 1921 N N . TYR A 1 247 ? 11.128 -7.574 -12.456 1.00 96.88 247 TYR A N 1
ATOM 1922 C CA . TYR A 1 247 ? 12.269 -8.328 -11.954 1.00 96.88 247 TYR A CA 1
ATOM 1923 C C . TYR A 1 247 ? 12.837 -9.143 -13.108 1.00 96.88 247 TYR A C 1
ATOM 1925 O O . TYR A 1 247 ? 12.096 -9.887 -13.748 1.00 96.88 247 TYR A O 1
ATOM 1933 N N . GLU A 1 248 ? 14.146 -9.058 -13.332 1.00 96.38 248 GLU A N 1
ATOM 1934 C CA . GLU A 1 248 ? 14.860 -9.807 -14.377 1.00 96.38 248 GLU A CA 1
ATOM 1935 C C . GLU A 1 248 ? 15.107 -11.280 -13.975 1.00 96.38 248 GLU A C 1
ATOM 1937 O O . GLU A 1 248 ? 16.108 -11.887 -14.342 1.00 96.38 248 GLU A O 1
ATOM 1942 N N . SER A 1 249 ? 14.218 -11.849 -13.159 1.00 95.62 249 SER A N 1
ATOM 1943 C CA . SER A 1 249 ? 14.209 -13.257 -12.771 1.00 95.62 249 SER A CA 1
ATOM 1944 C C . SER A 1 249 ? 12.784 -13.718 -12.434 1.00 95.62 249 SER A C 1
ATOM 1946 O O . SER A 1 249 ? 11.902 -12.909 -12.107 1.00 95.62 249 SER A O 1
ATOM 1948 N N . ILE A 1 250 ? 12.540 -15.031 -12.491 1.00 96.00 250 ILE A N 1
ATOM 1949 C CA . ILE A 1 250 ? 11.276 -15.632 -12.049 1.00 96.00 250 ILE A CA 1
ATOM 1950 C C . ILE A 1 250 ? 11.306 -15.808 -10.528 1.00 96.00 250 ILE A C 1
ATOM 1952 O O . ILE A 1 250 ? 11.873 -16.765 -10.002 1.00 96.00 250 ILE A O 1
ATOM 1956 N N . LEU A 1 251 ? 10.654 -14.889 -9.817 1.00 95.44 251 LEU A N 1
ATOM 1957 C CA . LEU A 1 251 ? 10.519 -14.907 -8.369 1.00 95.44 251 LEU A CA 1
ATOM 1958 C C . LEU A 1 251 ? 9.154 -15.480 -7.967 1.00 95.44 251 LEU A C 1
ATOM 1960 O O . LEU A 1 251 ? 8.108 -15.090 -8.502 1.00 95.44 251 LEU A O 1
ATOM 1964 N N . PRO A 1 252 ? 9.106 -16.385 -6.982 1.00 95.75 252 PRO A N 1
ATOM 1965 C CA . PRO A 1 252 ? 7.848 -16.966 -6.548 1.00 95.75 252 PRO A CA 1
ATOM 1966 C C . PRO A 1 252 ? 6.963 -15.915 -5.859 1.00 95.75 252 PRO A C 1
ATOM 1968 O O . PRO A 1 252 ? 7.439 -15.032 -5.142 1.00 95.75 252 PRO A O 1
ATOM 1971 N N . ARG A 1 253 ? 5.638 -16.033 -6.026 1.00 94.19 253 ARG A N 1
ATOM 1972 C CA . ARG A 1 253 ? 4.660 -15.061 -5.490 1.00 94.19 253 ARG A CA 1
ATOM 1973 C C . ARG A 1 253 ? 4.791 -14.827 -3.983 1.00 94.19 253 ARG A C 1
ATOM 1975 O O . ARG A 1 253 ? 4.550 -13.716 -3.528 1.00 94.19 253 ARG A O 1
ATOM 1982 N N . TYR A 1 254 ? 5.178 -15.842 -3.203 1.00 90.56 254 TYR A N 1
ATOM 1983 C CA . TYR A 1 254 ? 5.351 -15.696 -1.750 1.00 90.56 254 TYR A CA 1
ATOM 1984 C C . TYR A 1 254 ? 6.516 -14.763 -1.372 1.00 90.56 254 TYR A C 1
ATOM 1986 O O . TYR A 1 254 ? 6.498 -14.189 -0.287 1.00 90.56 254 TYR A O 1
ATOM 1994 N N . ILE A 1 255 ? 7.514 -14.609 -2.251 1.00 94.75 255 ILE A N 1
ATOM 1995 C CA . ILE A 1 255 ? 8.605 -13.638 -2.101 1.00 94.75 255 ILE A CA 1
ATOM 1996 C C . ILE A 1 255 ? 8.119 -12.260 -2.540 1.00 94.75 255 ILE A C 1
ATOM 1998 O O . ILE A 1 255 ? 8.260 -11.302 -1.792 1.00 94.75 255 ILE A O 1
ATOM 2002 N N . LEU A 1 256 ? 7.489 -12.162 -3.713 1.00 96.06 256 LEU A N 1
ATOM 2003 C CA . LEU A 1 256 ? 7.027 -10.885 -4.275 1.00 96.06 256 LEU A CA 1
ATOM 2004 C C . LEU A 1 256 ? 5.933 -10.199 -3.445 1.00 96.06 256 LEU A C 1
ATOM 2006 O O . LEU A 1 256 ? 5.858 -8.974 -3.439 1.00 96.06 256 LEU A O 1
ATOM 2010 N N . ARG A 1 257 ? 5.125 -10.977 -2.715 1.00 94.56 257 ARG A N 1
ATOM 2011 C CA . ARG A 1 257 ? 4.127 -10.472 -1.758 1.00 94.56 257 ARG A CA 1
ATOM 2012 C C . ARG A 1 257 ? 4.731 -9.862 -0.496 1.00 94.56 257 ARG A C 1
ATOM 2014 O O . ARG A 1 257 ? 4.020 -9.192 0.243 1.00 94.56 257 ARG A O 1
ATOM 2021 N N . LYS A 1 258 ? 6.010 -10.117 -0.209 1.00 95.19 258 LYS A N 1
ATOM 2022 C CA . LYS A 1 258 ? 6.692 -9.471 0.911 1.00 95.19 258 LYS A CA 1
ATOM 2023 C C . LYS A 1 258 ? 7.139 -8.075 0.465 1.00 95.19 258 LYS A C 1
ATOM 2025 O O . LYS A 1 258 ? 7.859 -7.976 -0.538 1.00 95.19 258 LYS A O 1
ATOM 2030 N N . PRO A 1 259 ? 6.758 -7.007 1.177 1.00 96.31 259 PRO A N 1
ATOM 2031 C CA . PRO A 1 259 ? 7.224 -5.666 0.860 1.00 96.31 259 PRO A CA 1
ATOM 2032 C C . PRO A 1 259 ? 8.748 -5.581 0.935 1.00 96.31 259 PRO A C 1
ATOM 2034 O O . PRO A 1 259 ? 9.373 -6.195 1.800 1.00 96.31 259 PRO A O 1
ATOM 2037 N N . ILE A 1 260 ? 9.337 -4.827 0.008 1.00 96.75 260 ILE A N 1
ATOM 2038 C CA . ILE A 1 260 ? 10.736 -4.404 0.114 1.00 96.75 260 ILE A CA 1
ATOM 2039 C C . ILE A 1 260 ? 10.800 -3.391 1.256 1.00 96.75 260 ILE A C 1
ATOM 2041 O O . ILE A 1 260 ? 9.959 -2.496 1.326 1.00 96.75 260 ILE A O 1
ATOM 2045 N N . GLU A 1 261 ? 11.762 -3.539 2.157 1.00 95.44 261 GLU A N 1
ATOM 2046 C CA . GLU A 1 261 ? 11.930 -2.669 3.319 1.00 95.44 261 GLU A CA 1
ATOM 2047 C C . GLU A 1 261 ? 12.511 -1.308 2.910 1.00 95.44 261 GLU A C 1
ATOM 2049 O O . GLU A 1 261 ? 13.674 -0.998 3.135 1.00 95.44 261 GLU A O 1
ATOM 2054 N N . THR A 1 262 ? 11.691 -0.491 2.246 1.00 95.88 262 THR A N 1
ATOM 2055 C CA . THR A 1 262 ? 12.012 0.901 1.883 1.00 95.88 262 THR A CA 1
ATOM 2056 C C . THR A 1 262 ? 11.763 1.878 3.039 1.00 95.88 262 THR A C 1
ATOM 2058 O O . THR A 1 262 ? 12.084 3.061 2.946 1.00 95.88 262 THR A O 1
ATOM 2061 N N . PHE A 1 263 ? 11.157 1.380 4.114 1.00 94.88 263 PHE A N 1
ATOM 2062 C CA . PHE A 1 263 ? 10.685 2.110 5.282 1.00 94.88 263 PHE A CA 1
ATOM 2063 C C . PHE A 1 263 ? 11.442 1.666 6.532 1.00 94.88 263 PHE A C 1
ATOM 2065 O O . PHE A 1 263 ? 12.098 0.628 6.552 1.00 94.88 263 PHE A O 1
ATOM 2072 N N . ARG A 1 264 ? 11.314 2.448 7.600 1.00 93.06 264 ARG A N 1
ATOM 2073 C CA . ARG A 1 264 ? 11.908 2.170 8.913 1.00 93.06 264 ARG A CA 1
ATOM 2074 C C . ARG A 1 264 ? 10.820 2.047 9.979 1.00 93.06 264 ARG A C 1
ATOM 2076 O O . ARG A 1 264 ? 9.737 2.605 9.786 1.00 93.06 264 ARG A O 1
ATOM 2083 N N . PRO A 1 265 ? 11.079 1.348 11.096 1.00 89.62 265 PRO A N 1
ATOM 2084 C CA . PRO A 1 265 ? 10.142 1.320 12.213 1.00 89.62 265 PRO A CA 1
ATOM 2085 C C . PRO A 1 265 ? 9.898 2.731 12.769 1.00 89.62 265 PRO A C 1
ATOM 2087 O O . PRO A 1 265 ? 10.785 3.585 12.728 1.00 89.62 265 PRO A O 1
ATOM 2090 N N . TRP A 1 266 ? 8.701 2.962 13.318 1.00 86.50 266 TRP A N 1
ATOM 2091 C CA . TRP A 1 266 ? 8.343 4.219 13.990 1.00 86.50 266 TRP A CA 1
ATOM 2092 C C . TRP A 1 266 ? 9.278 4.572 15.150 1.00 86.50 266 TRP A C 1
ATOM 2094 O O . TRP A 1 266 ? 9.675 5.723 15.318 1.00 86.50 266 TRP A O 1
ATOM 2104 N N . MET A 1 267 ? 9.650 3.569 15.947 1.00 80.94 267 MET A N 1
ATOM 2105 C CA . MET A 1 267 ? 10.576 3.723 17.066 1.00 80.94 267 MET A CA 1
ATOM 2106 C C . MET A 1 267 ? 11.990 3.319 16.650 1.00 80.94 267 MET A C 1
ATOM 2108 O O . MET A 1 267 ? 12.192 2.226 16.123 1.00 80.94 267 MET A O 1
ATOM 2112 N N . GLY A 1 268 ? 12.974 4.172 16.948 1.00 73.31 268 GLY A N 1
ATOM 2113 C CA . GLY A 1 268 ? 14.380 3.922 16.608 1.00 73.31 268 GLY A CA 1
ATOM 2114 C C . GLY A 1 268 ? 14.977 2.669 17.265 1.00 73.31 268 GLY A C 1
ATOM 2115 O O . GLY A 1 268 ? 15.826 2.024 16.664 1.00 73.31 268 GLY A O 1
ATOM 2116 N N . GLU A 1 269 ? 14.496 2.286 18.452 1.00 75.12 269 GLU A N 1
ATOM 2117 C CA . GLU A 1 269 ? 14.934 1.089 19.195 1.00 75.12 269 GLU A CA 1
ATOM 2118 C C . GLU A 1 269 ? 13.911 -0.063 19.124 1.00 75.12 269 GLU A C 1
ATOM 2120 O O . GLU A 1 269 ? 13.710 -0.804 20.092 1.00 75.12 269 GLU A O 1
ATOM 2125 N N . ALA A 1 270 ? 13.199 -0.207 18.001 1.00 74.12 270 ALA A N 1
ATOM 2126 C CA . ALA A 1 270 ? 12.228 -1.287 17.843 1.00 74.12 270 ALA A CA 1
ATOM 2127 C C . ALA A 1 270 ? 12.892 -2.665 18.035 1.00 74.12 270 ALA A C 1
ATOM 2129 O O . ALA A 1 270 ? 13.900 -2.994 17.408 1.00 74.12 270 ALA A O 1
ATOM 2130 N N . LYS A 1 271 ? 12.315 -3.491 18.915 1.00 75.19 271 LYS A N 1
ATOM 2131 C CA . LYS A 1 271 ? 12.787 -4.861 19.153 1.00 75.19 271 LYS A CA 1
ATOM 2132 C C . LYS A 1 271 ? 12.270 -5.798 18.067 1.00 75.19 271 LYS A C 1
ATOM 2134 O O . LYS A 1 271 ? 11.167 -5.623 17.562 1.00 75.19 271 LYS A O 1
ATOM 2139 N N . TRP A 1 272 ? 13.048 -6.832 17.759 1.00 72.06 272 TRP A N 1
ATOM 2140 C CA . TRP A 1 272 ? 12.620 -7.889 16.847 1.00 72.06 272 TRP A CA 1
ATOM 2141 C C . TRP A 1 272 ? 11.413 -8.677 17.399 1.00 72.06 272 TRP A C 1
ATOM 2143 O O . TRP A 1 272 ? 11.417 -9.015 18.586 1.00 72.06 272 TRP A O 1
ATOM 2153 N N . PRO A 1 273 ? 10.425 -9.039 16.554 1.00 73.88 273 PRO A N 1
ATOM 2154 C CA . PRO A 1 273 ? 10.265 -8.626 15.155 1.00 73.88 273 PRO A CA 1
ATOM 2155 C C . PRO A 1 273 ? 9.841 -7.152 15.023 1.00 73.88 273 PRO A C 1
ATOM 2157 O O . PRO A 1 273 ? 8.918 -6.713 15.701 1.00 73.88 273 PRO A O 1
ATOM 2160 N N . MET A 1 274 ? 10.494 -6.405 14.120 1.00 80.38 274 MET A N 1
ATOM 2161 C CA . MET A 1 274 ? 10.274 -4.953 13.974 1.00 80.38 274 MET A CA 1
ATOM 2162 C C . MET A 1 274 ? 8.921 -4.584 13.343 1.00 80.38 274 MET A C 1
ATOM 2164 O O . MET A 1 274 ? 8.452 -3.461 13.513 1.00 80.38 274 MET A O 1
ATOM 2168 N N . PHE A 1 275 ? 8.287 -5.516 12.625 1.00 83.25 275 PHE A N 1
ATOM 2169 C CA . PHE A 1 275 ? 7.028 -5.305 11.907 1.00 83.25 275 PHE A CA 1
ATOM 2170 C C . PHE A 1 275 ? 6.047 -6.459 12.163 1.00 83.25 275 PHE A C 1
ATOM 2172 O O . PHE A 1 275 ? 6.455 -7.581 12.462 1.00 83.25 275 PHE A O 1
ATOM 2179 N N . MET A 1 276 ? 4.742 -6.217 11.971 1.00 76.44 276 MET A N 1
ATOM 2180 C CA . MET A 1 276 ? 3.702 -7.269 12.045 1.00 76.44 276 MET A CA 1
ATOM 2181 C C . MET A 1 276 ? 3.700 -8.215 10.837 1.00 76.44 276 MET A C 1
ATOM 2183 O O . MET A 1 276 ? 2.881 -9.130 10.763 1.00 76.44 276 MET A O 1
ATOM 2187 N N . PHE A 1 277 ? 4.557 -7.966 9.851 1.00 83.25 277 PHE A N 1
ATOM 2188 C CA . PHE A 1 277 ? 4.603 -8.683 8.587 1.00 83.25 277 PHE A CA 1
ATOM 2189 C C . PHE A 1 277 ? 6.050 -8.907 8.154 1.00 83.25 277 PHE A C 1
ATOM 2191 O O . PHE A 1 277 ? 6.959 -8.177 8.539 1.00 83.25 277 PHE A O 1
ATOM 2198 N N . ASN A 1 278 ? 6.257 -9.928 7.326 1.00 87.81 278 ASN A N 1
ATOM 2199 C CA . ASN A 1 278 ? 7.577 -10.247 6.797 1.00 87.81 278 ASN A CA 1
ATOM 2200 C C . ASN A 1 278 ? 7.957 -9.285 5.671 1.00 87.81 278 ASN A C 1
ATOM 2202 O O . ASN A 1 278 ? 7.196 -9.130 4.715 1.00 87.81 278 ASN A O 1
ATOM 2206 N N . THR A 1 279 ? 9.157 -8.725 5.748 1.00 92.81 279 THR A N 1
ATOM 2207 C CA . THR A 1 279 ? 9.749 -7.861 4.723 1.00 92.81 279 THR A CA 1
ATOM 2208 C C . THR A 1 279 ? 10.810 -8.609 3.910 1.00 92.81 279 THR A C 1
ATOM 2210 O O . THR A 1 279 ? 11.135 -9.774 4.173 1.00 92.81 279 THR A O 1
ATOM 2213 N N . ARG A 1 280 ? 11.311 -7.953 2.862 1.00 93.25 280 ARG A N 1
ATOM 2214 C CA . ARG A 1 280 ? 12.544 -8.304 2.148 1.00 93.25 280 ARG A CA 1
ATOM 2215 C C . ARG A 1 280 ? 13.579 -7.199 2.362 1.00 93.25 280 ARG A C 1
ATOM 2217 O O . ARG A 1 280 ? 13.163 -6.041 2.418 1.00 93.25 280 ARG A O 1
ATOM 2224 N N . PRO A 1 281 ? 14.883 -7.527 2.394 1.00 91.50 281 PRO A N 1
ATOM 2225 C CA . PRO A 1 281 ? 15.940 -6.526 2.522 1.00 91.50 281 PRO A CA 1
ATOM 2226 C C . PRO A 1 281 ? 15.809 -5.420 1.467 1.00 91.50 281 PRO A C 1
ATOM 2228 O O . PRO A 1 281 ? 15.648 -5.710 0.279 1.00 91.50 281 PRO A O 1
ATOM 2231 N N . GLY A 1 282 ? 15.836 -4.160 1.905 1.00 89.56 282 GLY A N 1
ATOM 2232 C CA . GLY A 1 282 ? 15.795 -2.985 1.025 1.00 89.56 282 GLY A CA 1
ATOM 2233 C C . GLY A 1 282 ? 17.151 -2.617 0.416 1.00 89.56 282 GLY A C 1
ATOM 2234 O O . GLY A 1 282 ? 17.202 -1.882 -0.565 1.00 89.56 282 GLY A O 1
ATOM 2235 N N . ASP A 1 283 ? 18.233 -3.152 0.973 1.00 89.94 283 ASP A N 1
ATOM 2236 C CA . ASP A 1 283 ? 19.637 -2.897 0.637 1.00 89.94 283 ASP A CA 1
ATOM 2237 C C . ASP A 1 283 ? 20.276 -4.020 -0.199 1.00 89.94 283 ASP A C 1
ATOM 2239 O O . ASP A 1 283 ? 21.493 -4.042 -0.390 1.00 89.94 283 ASP A O 1
ATOM 2243 N N . SER A 1 284 ? 19.469 -4.956 -0.715 1.00 92.44 284 SER A N 1
ATOM 2244 C CA . SER A 1 284 ? 19.961 -6.019 -1.595 1.00 92.44 284 SER A CA 1
ATOM 2245 C C . SER A 1 284 ? 20.672 -5.416 -2.808 1.00 92.44 284 SER A C 1
ATOM 2247 O O . SER A 1 284 ? 20.149 -4.536 -3.488 1.00 92.44 284 SER A O 1
ATOM 2249 N N . THR A 1 285 ? 21.867 -5.921 -3.100 1.00 92.94 285 THR A N 1
ATOM 2250 C CA . THR A 1 285 ? 22.643 -5.580 -4.302 1.00 92.94 285 THR A CA 1
ATOM 2251 C C . THR A 1 285 ? 22.501 -6.639 -5.393 1.00 92.94 285 THR A C 1
ATOM 2253 O O . THR A 1 285 ? 23.112 -6.526 -6.455 1.00 92.94 285 THR A O 1
ATOM 2256 N N . ASN A 1 286 ? 21.687 -7.674 -5.152 1.00 94.75 286 ASN A N 1
ATOM 2257 C CA . ASN A 1 286 ? 21.460 -8.746 -6.106 1.00 94.75 286 ASN A CA 1
ATOM 2258 C C . ASN A 1 286 ? 20.579 -8.241 -7.268 1.00 94.75 286 ASN A C 1
ATOM 2260 O O . ASN A 1 286 ? 19.387 -7.980 -7.061 1.00 94.75 286 ASN A O 1
ATOM 2264 N N . PRO A 1 287 ? 21.096 -8.165 -8.511 1.00 94.25 287 PRO A N 1
ATOM 2265 C CA . PRO A 1 287 ? 20.324 -7.671 -9.652 1.00 94.25 287 PRO A CA 1
ATOM 2266 C C . PRO A 1 287 ? 19.092 -8.532 -9.967 1.00 94.25 287 PRO A C 1
ATOM 2268 O O . PRO A 1 287 ? 18.152 -8.059 -10.596 1.00 94.25 287 PRO A O 1
ATOM 2271 N N . CYS A 1 288 ? 19.053 -9.788 -9.523 1.00 93.56 288 CYS A N 1
ATOM 2272 C CA . CYS A 1 288 ? 17.904 -10.665 -9.731 1.00 93.56 288 CYS A CA 1
ATOM 2273 C C . CYS A 1 288 ? 16.758 -10.407 -8.736 1.00 93.56 288 CYS A C 1
ATOM 2275 O O . CYS A 1 288 ? 15.626 -10.818 -8.993 1.00 93.56 288 CYS A O 1
ATOM 2277 N N . GLU A 1 289 ? 17.034 -9.731 -7.617 1.00 93.75 289 GLU A N 1
ATOM 2278 C CA . GLU A 1 289 ? 16.063 -9.429 -6.557 1.00 93.75 289 GLU A CA 1
ATOM 2279 C C . GLU A 1 289 ? 15.631 -7.961 -6.539 1.00 93.75 289 GLU A C 1
ATOM 2281 O O . GLU A 1 289 ? 14.530 -7.658 -6.073 1.00 93.75 289 GLU A O 1
ATOM 2286 N N . VAL A 1 290 ? 16.469 -7.058 -7.053 1.00 95.56 290 VAL A N 1
ATOM 2287 C CA . VAL A 1 290 ? 16.177 -5.623 -7.135 1.00 95.56 290 VAL A CA 1
ATOM 2288 C C . VAL A 1 290 ? 15.362 -5.325 -8.399 1.00 95.56 290 VAL A C 1
ATOM 2290 O O . VAL A 1 290 ? 15.866 -5.524 -9.510 1.00 95.56 290 VAL A O 1
ATOM 2293 N N . PRO A 1 291 ? 14.118 -4.824 -8.273 1.00 96.62 291 PRO A N 1
ATOM 2294 C CA . PRO A 1 291 ? 13.284 -4.536 -9.430 1.00 96.62 291 PRO A CA 1
ATOM 2295 C C . PRO A 1 291 ? 13.649 -3.216 -10.111 1.00 96.62 291 PRO A C 1
ATOM 2297 O O . PRO A 1 291 ? 14.210 -2.297 -9.513 1.00 96.62 291 PRO A O 1
ATOM 2300 N N . HIS A 1 292 ? 13.201 -3.078 -11.353 1.00 97.38 292 HIS A N 1
ATOM 2301 C CA . HIS A 1 292 ? 13.013 -1.780 -11.991 1.00 97.38 292 HIS A CA 1
ATOM 2302 C C . HIS A 1 292 ? 11.725 -1.147 -11.452 1.00 97.38 292 HIS A C 1
ATOM 2304 O O . HIS A 1 292 ? 10.661 -1.758 -11.550 1.00 97.38 292 HIS A O 1
ATOM 2310 N N . TRP A 1 293 ? 11.822 0.062 -10.896 1.00 97.12 293 TRP A N 1
ATOM 2311 C CA . TRP A 1 293 ? 10.692 0.781 -10.303 1.00 97.12 293 TRP A CA 1
ATOM 2312 C C . TRP A 1 293 ? 10.006 1.707 -11.308 1.00 97.12 293 TRP A C 1
ATOM 2314 O O . TRP A 1 293 ? 10.641 2.594 -11.886 1.00 97.12 293 TRP A O 1
ATOM 2324 N N . PHE A 1 294 ? 8.692 1.542 -11.439 1.00 98.44 294 PHE A N 1
ATOM 2325 C CA . PHE A 1 294 ? 7.812 2.422 -12.194 1.00 98.44 294 PHE A CA 1
ATOM 2326 C C . PHE A 1 294 ? 6.677 2.890 -11.285 1.00 98.44 294 PHE A C 1
ATOM 2328 O O . PHE A 1 294 ? 6.107 2.095 -10.539 1.00 98.44 294 PHE A O 1
ATOM 2335 N N . PHE A 1 295 ? 6.331 4.169 -11.345 1.00 98.38 295 PHE A N 1
ATOM 2336 C CA . PHE A 1 295 ? 5.265 4.761 -10.537 1.00 98.38 295 PHE A CA 1
ATOM 2337 C C . PHE A 1 295 ? 4.162 5.301 -11.432 1.00 98.38 295 PHE A C 1
ATOM 2339 O O . PHE A 1 295 ? 4.413 5.639 -12.586 1.00 98.38 295 PHE A O 1
ATOM 2346 N N . LEU A 1 296 ? 2.938 5.367 -10.907 1.00 98.31 296 LEU A N 1
ATOM 2347 C CA . LEU A 1 296 ? 1.793 5.884 -11.645 1.00 98.31 296 LEU A CA 1
ATOM 2348 C C . LEU A 1 296 ? 2.102 7.284 -12.180 1.00 98.31 296 LEU A C 1
ATOM 2350 O O . LEU A 1 296 ? 2.369 8.214 -11.423 1.00 98.31 296 LEU A O 1
ATOM 2354 N N . GLU A 1 297 ? 1.968 7.439 -13.486 1.00 97.62 297 GLU A N 1
ATOM 2355 C CA . GLU A 1 297 ? 2.092 8.709 -14.183 1.00 97.62 297 GLU A CA 1
ATOM 2356 C C . GLU A 1 297 ? 0.714 9.277 -14.522 1.00 97.62 297 GLU A C 1
ATOM 2358 O O . GLU A 1 297 ? 0.432 10.446 -14.263 1.00 97.62 297 GLU A O 1
ATOM 2363 N N . SER A 1 298 ? -0.168 8.450 -15.086 1.00 96.62 298 SER A N 1
ATOM 2364 C CA . SER A 1 298 ? -1.508 8.878 -15.481 1.00 96.62 298 SER A CA 1
ATOM 2365 C C . SER A 1 298 ? -2.506 7.725 -15.502 1.00 96.62 298 SER A C 1
ATOM 2367 O O . SER A 1 298 ? -2.142 6.550 -15.555 1.00 96.62 298 SER A O 1
ATOM 2369 N N . ILE A 1 299 ? -3.783 8.090 -15.457 1.00 95.62 299 ILE A N 1
ATOM 2370 C CA . ILE A 1 299 ? -4.923 7.201 -15.649 1.00 95.62 299 ILE A CA 1
ATOM 2371 C C . ILE A 1 299 ? -5.830 7.825 -16.706 1.00 95.62 299 ILE A C 1
ATOM 2373 O O . ILE A 1 299 ? -6.067 9.034 -16.678 1.00 95.62 299 ILE A O 1
ATOM 2377 N N . GLN A 1 300 ? -6.300 7.011 -17.642 1.00 93.31 300 GLN A N 1
ATOM 2378 C CA . GLN A 1 300 ? -7.199 7.414 -18.716 1.00 93.31 300 GLN A CA 1
ATOM 2379 C C . GLN A 1 300 ? -8.325 6.388 -18.831 1.00 93.31 300 GLN A C 1
ATOM 2381 O O . GLN A 1 300 ? -8.105 5.188 -18.655 1.00 93.31 300 GLN A O 1
ATOM 2386 N N . LEU A 1 301 ? -9.531 6.868 -19.118 1.00 86.62 301 LEU A N 1
ATOM 2387 C CA . LEU A 1 301 ? -10.629 6.014 -19.557 1.00 86.62 301 LEU A CA 1
ATOM 2388 C C . LEU A 1 301 ? -10.390 5.729 -21.044 1.00 86.62 301 LEU A C 1
ATOM 2390 O O . LEU A 1 301 ? -10.250 6.666 -21.829 1.00 86.62 301 LEU A O 1
ATOM 2394 N N . GLY A 1 302 ? -10.234 4.454 -21.394 1.00 73.81 302 GLY A N 1
ATOM 2395 C CA . GLY A 1 302 ? -10.076 3.998 -22.771 1.00 73.81 302 GLY A CA 1
ATOM 2396 C C . GLY A 1 302 ? -11.415 3.945 -23.510 1.00 73.81 302 GLY A C 1
ATOM 2397 O O . GLY A 1 302 ? -12.381 4.605 -23.128 1.00 73.81 302 GLY A O 1
ATOM 2398 N N . ASN A 1 303 ? -11.482 3.134 -24.569 1.00 72.94 303 ASN A N 1
ATOM 2399 C CA . ASN A 1 303 ? -12.750 2.830 -25.242 1.00 72.94 303 ASN A CA 1
ATOM 2400 C C . ASN A 1 303 ? -13.684 2.061 -24.288 1.00 72.94 303 ASN A C 1
ATOM 2402 O O . ASN A 1 303 ? -13.182 1.437 -23.359 1.00 72.94 303 ASN A O 1
ATOM 2406 N N . GLU A 1 304 ? -15.000 2.122 -24.544 1.00 67.06 304 GLU A N 1
ATOM 2407 C CA . GLU A 1 304 ? -16.183 1.987 -23.651 1.00 67.06 304 GLU A CA 1
ATOM 2408 C C . GLU A 1 304 ? -16.173 1.046 -22.420 1.00 67.06 304 GLU A C 1
ATOM 2410 O O . GLU A 1 304 ? -17.087 1.145 -21.609 1.00 67.06 304 GLU A O 1
ATOM 2415 N N . ASP A 1 305 ? -15.171 0.197 -22.197 1.00 78.50 305 ASP A N 1
ATOM 2416 C CA . ASP A 1 305 ? -15.085 -0.706 -21.048 1.00 78.50 305 ASP A CA 1
ATOM 2417 C C . ASP A 1 305 ? -13.673 -0.858 -20.433 1.00 78.50 305 ASP A C 1
ATOM 2419 O O . ASP A 1 305 ? -13.508 -1.707 -19.558 1.00 78.50 305 ASP A O 1
ATOM 2423 N N . ASP A 1 306 ? -12.668 -0.049 -20.800 1.00 88.19 306 ASP A N 1
ATOM 2424 C CA . ASP A 1 306 ? -11.293 -0.182 -20.275 1.00 88.19 306 ASP A CA 1
ATOM 2425 C C . ASP A 1 306 ? -10.774 1.058 -19.524 1.00 88.19 306 ASP A C 1
ATOM 2427 O O . ASP A 1 306 ? -10.970 2.205 -19.917 1.00 88.19 306 ASP A O 1
ATOM 2431 N N . ILE A 1 307 ? -10.023 0.819 -18.449 1.00 92.69 307 ILE A N 1
ATOM 2432 C CA . ILE A 1 307 ? -9.216 1.803 -17.722 1.00 92.69 307 ILE A CA 1
ATOM 2433 C C . ILE A 1 307 ? -7.747 1.521 -18.024 1.00 92.69 307 ILE A C 1
ATOM 2435 O O . ILE A 1 307 ? -7.249 0.425 -17.740 1.00 92.69 307 ILE A O 1
ATOM 2439 N N . VAL A 1 308 ? -7.044 2.532 -18.531 1.00 95.50 308 VAL A N 1
ATOM 2440 C CA . VAL A 1 308 ? -5.617 2.462 -18.850 1.00 95.50 308 VAL A CA 1
ATOM 2441 C C . VAL A 1 308 ? -4.823 3.247 -17.814 1.00 95.50 308 VAL A C 1
ATOM 2443 O O . VAL A 1 308 ? -4.962 4.466 -17.701 1.00 95.50 308 VAL A O 1
ATOM 2446 N N . THR A 1 309 ? -3.958 2.566 -17.065 1.00 96.75 309 THR A N 1
ATOM 2447 C CA . THR A 1 309 ? -2.982 3.207 -16.175 1.00 96.75 309 THR A CA 1
ATOM 2448 C C . THR A 1 309 ? -1.593 3.149 -16.798 1.00 96.75 309 THR A C 1
ATOM 2450 O O . THR A 1 309 ? -1.127 2.098 -17.235 1.00 96.75 309 THR A O 1
ATOM 2453 N N . THR A 1 310 ? -0.925 4.300 -16.858 1.00 98.25 310 THR A N 1
ATOM 2454 C CA . THR A 1 310 ? 0.449 4.421 -17.359 1.00 98.25 310 THR A CA 1
ATOM 2455 C C . THR A 1 310 ? 1.385 4.660 -16.186 1.00 98.25 310 THR A C 1
ATOM 2457 O O . THR A 1 310 ? 1.120 5.522 -15.346 1.00 98.25 310 THR A O 1
ATOM 2460 N N . TYR A 1 311 ? 2.479 3.907 -16.140 1.00 98.50 311 TYR A N 1
ATOM 2461 C CA . TYR A 1 311 ? 3.517 3.989 -15.122 1.00 98.50 311 TYR A CA 1
ATOM 2462 C C . TYR A 1 311 ? 4.836 4.369 -15.780 1.00 98.50 311 TYR A C 1
ATOM 2464 O O . TYR A 1 311 ? 5.213 3.755 -16.778 1.00 98.50 311 TYR A O 1
ATOM 2472 N N . SER A 1 312 ? 5.547 5.341 -15.219 1.00 98.06 312 SER A N 1
ATOM 2473 C CA . SER A 1 312 ? 6.837 5.806 -15.725 1.00 98.06 312 SER A CA 1
ATOM 2474 C C . SER A 1 312 ? 7.969 5.446 -14.772 1.00 98.06 312 SER A C 1
ATOM 2476 O O . SER A 1 312 ? 7.792 5.339 -13.554 1.00 98.06 312 SER A O 1
ATOM 2478 N N . ARG A 1 313 ? 9.154 5.218 -15.338 1.00 96.69 313 ARG A N 1
ATOM 2479 C CA . ARG A 1 313 ? 10.366 4.920 -14.577 1.00 96.69 313 ARG A CA 1
ATOM 2480 C C . ARG A 1 313 ? 10.759 6.129 -13.727 1.00 96.69 313 ARG A C 1
ATOM 2482 O O . ARG A 1 313 ? 11.020 7.198 -14.266 1.00 96.69 313 ARG A O 1
ATOM 2489 N N . ALA A 1 314 ? 10.870 5.944 -12.410 1.00 86.44 314 ALA A N 1
ATOM 2490 C CA . ALA A 1 314 ? 11.323 7.023 -11.523 1.00 86.44 314 ALA A CA 1
ATOM 2491 C C . ALA A 1 314 ? 12.837 7.250 -11.603 1.00 86.44 314 ALA A C 1
ATOM 2493 O O . ALA A 1 314 ? 13.303 8.385 -11.607 1.00 86.44 314 ALA A O 1
ATOM 2494 N N . ALA A 1 315 ? 13.608 6.165 -11.654 1.00 92.00 315 ALA A N 1
ATOM 2495 C CA . ALA A 1 315 ? 15.059 6.210 -11.756 1.00 92.00 315 ALA A CA 1
ATOM 2496 C C . ALA A 1 315 ? 15.589 4.962 -12.470 1.00 92.00 315 ALA A C 1
ATOM 2498 O O . ALA A 1 315 ? 14.944 3.905 -12.503 1.00 92.00 315 ALA A O 1
ATOM 2499 N N . LYS A 1 316 ? 16.792 5.078 -13.040 1.00 92.56 316 LYS A N 1
ATOM 2500 C CA . LYS A 1 316 ? 17.533 3.909 -13.523 1.00 92.56 316 LYS A CA 1
ATOM 2501 C C . LYS A 1 316 ? 17.929 3.039 -12.333 1.00 92.56 316 LYS A C 1
ATOM 2503 O O . LYS A 1 316 ? 18.295 3.557 -11.284 1.00 92.56 316 LYS A O 1
ATOM 2508 N N . ARG A 1 317 ? 17.876 1.718 -12.519 1.00 92.12 317 ARG A N 1
ATOM 2509 C CA . ARG A 1 317 ? 18.185 0.745 -11.462 1.00 92.12 317 ARG A CA 1
ATOM 2510 C C . ARG A 1 317 ? 19.656 0.800 -11.033 1.00 92.12 317 ARG A C 1
ATOM 2512 O O . ARG A 1 317 ? 19.951 0.551 -9.874 1.00 92.12 317 ARG A O 1
ATOM 2519 N N . GLY A 1 318 ? 20.562 1.130 -11.958 1.00 92.00 318 GLY A N 1
ATOM 2520 C CA . GLY A 1 318 ? 21.990 1.299 -11.661 1.00 92.00 318 GLY A CA 1
ATOM 2521 C C . GLY A 1 318 ? 22.730 -0.003 -11.329 1.00 92.00 318 GLY A C 1
ATOM 2522 O O . GLY A 1 318 ? 23.814 0.048 -10.758 1.00 92.00 318 GLY A O 1
ATOM 2523 N N . LEU A 1 319 ? 22.158 -1.157 -11.681 1.00 93.81 319 LEU A N 1
ATOM 2524 C CA . LEU A 1 319 ? 22.748 -2.483 -11.492 1.00 93.81 319 LEU A CA 1
ATOM 2525 C C . LEU A 1 319 ? 22.904 -3.180 -12.842 1.00 93.81 319 LEU A C 1
ATOM 2527 O O . LEU A 1 319 ? 22.143 -2.911 -13.772 1.00 93.81 319 LEU A O 1
ATOM 2531 N N . ILE A 1 320 ? 23.865 -4.100 -12.928 1.00 94.00 320 ILE A N 1
ATOM 2532 C CA . ILE A 1 320 ? 24.031 -4.965 -14.101 1.00 94.00 320 ILE A CA 1
ATOM 2533 C C . ILE A 1 320 ? 22.794 -5.856 -14.315 1.00 94.00 320 ILE A C 1
ATOM 2535 O O . ILE A 1 320 ? 22.096 -6.157 -13.344 1.00 94.00 320 ILE A O 1
ATOM 2539 N N . PRO A 1 321 ? 22.535 -6.327 -15.548 1.00 93.50 321 PRO A N 1
ATOM 2540 C CA . PRO A 1 321 ? 21.466 -7.284 -15.805 1.00 93.50 321 PRO A CA 1
ATOM 2541 C C . PRO A 1 321 ? 21.599 -8.568 -14.976 1.00 93.50 321 PRO A C 1
ATOM 2543 O O . PRO A 1 321 ? 22.706 -9.047 -14.717 1.00 93.50 321 PRO A O 1
ATOM 2546 N N . CYS A 1 322 ? 20.471 -9.155 -14.577 1.00 94.19 322 CYS A N 1
ATOM 2547 C CA . CYS A 1 322 ? 20.461 -10.453 -13.908 1.00 94.19 322 CYS A CA 1
ATOM 2548 C C . CYS A 1 322 ? 20.906 -11.564 -14.875 1.00 94.19 322 CYS A C 1
ATOM 2550 O O . CYS A 1 322 ? 20.209 -11.902 -15.836 1.00 94.19 322 CYS A O 1
ATOM 2552 N N . SER A 1 323 ? 22.041 -12.196 -14.571 1.00 89.62 323 SER A N 1
ATOM 2553 C CA . SER A 1 323 ? 22.591 -13.299 -15.367 1.00 89.62 323 SER A CA 1
ATOM 2554 C C . SER A 1 323 ? 21.702 -14.541 -15.367 1.00 89.62 323 SER A C 1
ATOM 2556 O O . SER A 1 323 ? 21.536 -15.180 -16.406 1.00 89.62 323 SER A O 1
ATOM 2558 N N . LEU A 1 324 ? 21.058 -14.847 -14.236 1.00 85.44 324 LEU A N 1
ATOM 2559 C CA . LEU A 1 324 ? 20.119 -15.970 -14.111 1.00 85.44 324 LEU A CA 1
ATOM 2560 C C . LEU A 1 324 ? 18.864 -15.798 -14.982 1.00 85.44 324 LEU A C 1
ATOM 2562 O O . LEU A 1 324 ? 18.226 -16.785 -15.333 1.00 85.44 324 LEU A O 1
ATOM 2566 N N . GLY A 1 325 ? 18.521 -14.560 -15.347 1.00 78.00 325 GLY A N 1
ATOM 2567 C CA . GLY A 1 325 ? 17.415 -14.244 -16.251 1.00 78.00 325 GLY A CA 1
ATOM 2568 C C . GLY A 1 325 ? 17.753 -14.399 -17.735 1.00 78.00 325 GLY A C 1
ATOM 2569 O O . GLY A 1 325 ? 16.900 -14.137 -18.577 1.00 78.00 325 GLY A O 1
ATOM 2570 N N . GLY A 1 326 ? 18.981 -14.804 -18.079 1.00 84.00 326 GLY A N 1
ATOM 2571 C CA . GLY A 1 326 ? 19.453 -14.848 -19.465 1.00 84.00 326 GLY A CA 1
ATOM 2572 C C . GLY A 1 326 ? 19.911 -13.488 -20.000 1.00 84.00 326 GLY A C 1
ATOM 2573 O O . GLY A 1 326 ? 19.944 -13.297 -21.210 1.00 84.00 326 GLY A O 1
ATOM 2574 N N . ASN A 1 327 ? 20.255 -12.534 -19.119 1.00 84.25 327 ASN A N 1
ATOM 2575 C CA . ASN A 1 327 ? 20.653 -11.161 -19.473 1.00 84.25 327 ASN A CA 1
ATOM 2576 C C . ASN A 1 327 ? 19.602 -10.373 -20.276 1.00 84.25 327 ASN A C 1
ATOM 2578 O O . ASN A 1 327 ? 19.919 -9.379 -20.931 1.00 84.25 327 ASN A O 1
ATOM 2582 N N . HIS A 1 328 ? 18.336 -10.776 -20.198 1.00 90.31 328 HIS A N 1
ATOM 2583 C CA . HIS A 1 328 ? 17.220 -10.030 -20.760 1.00 90.31 328 HIS A CA 1
ATOM 2584 C C . HIS A 1 328 ? 16.938 -8.798 -19.902 1.00 90.31 328 HIS A C 1
ATOM 2586 O O . HIS A 1 328 ? 16.126 -8.851 -18.979 1.00 90.31 328 HIS A O 1
ATOM 2592 N N . SER A 1 329 ? 17.643 -7.697 -20.166 1.00 93.62 329 SER A 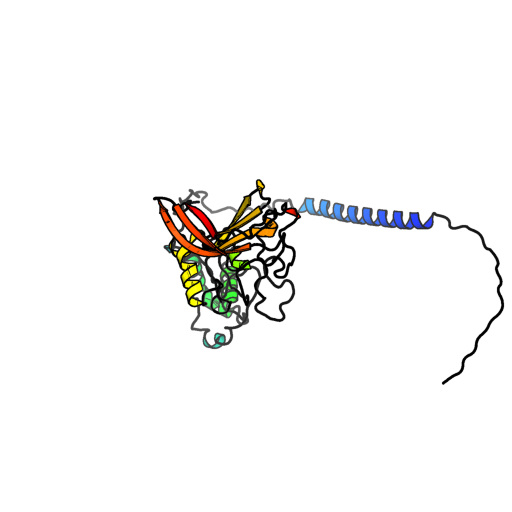N 1
ATOM 2593 C CA . SER A 1 329 ? 17.510 -6.516 -19.322 1.00 93.62 329 SER A CA 1
ATOM 2594 C C . SER A 1 329 ? 16.258 -5.700 -19.616 1.00 93.62 329 SER A C 1
ATOM 2596 O O . SER A 1 329 ? 15.928 -5.457 -20.777 1.00 93.62 329 SER A O 1
ATOM 2598 N N . ALA A 1 330 ? 15.610 -5.203 -18.564 1.00 95.19 330 ALA A N 1
ATOM 2599 C CA . ALA A 1 330 ? 14.486 -4.276 -18.660 1.00 95.19 330 ALA A CA 1
ATOM 2600 C C . ALA A 1 330 ? 14.913 -2.794 -18.597 1.00 95.19 330 ALA A C 1
ATOM 2602 O O . ALA A 1 330 ? 14.056 -1.917 -18.489 1.00 95.19 330 ALA A O 1
ATOM 2603 N N . ASP A 1 331 ? 16.212 -2.477 -18.663 1.00 95.00 331 ASP A N 1
ATOM 2604 C CA . ASP A 1 331 ? 16.714 -1.092 -18.580 1.00 95.00 331 ASP A CA 1
ATOM 2605 C C . ASP A 1 331 ? 16.227 -0.179 -19.715 1.00 95.00 331 ASP A C 1
ATOM 2607 O O . ASP A 1 331 ? 16.118 1.028 -19.517 1.00 95.00 331 ASP A O 1
ATOM 2611 N N . HIS A 1 332 ? 15.896 -0.744 -20.877 1.00 94.44 332 HIS A N 1
ATOM 2612 C CA . HIS A 1 332 ? 15.378 -0.011 -22.036 1.00 94.44 332 HIS A CA 1
ATOM 2613 C C . HIS A 1 332 ? 13.888 0.364 -21.918 1.00 94.44 332 HIS A C 1
ATOM 2615 O O . HIS A 1 332 ? 13.368 1.082 -22.766 1.00 94.44 332 HIS A O 1
ATOM 2621 N N . ILE A 1 333 ? 13.177 -0.149 -20.909 1.00 96.62 333 ILE A N 1
ATOM 2622 C CA . ILE A 1 333 ? 11.753 0.137 -20.705 1.00 96.62 333 ILE A CA 1
ATOM 2623 C C . ILE A 1 333 ? 11.618 1.424 -19.897 1.00 96.62 333 ILE A C 1
ATOM 2625 O O . ILE A 1 333 ? 12.061 1.470 -18.753 1.00 96.62 333 ILE A O 1
ATOM 2629 N N . ASP A 1 334 ? 10.942 2.438 -20.428 1.00 96.94 334 ASP A N 1
ATOM 2630 C CA . ASP A 1 334 ? 10.691 3.690 -19.694 1.00 96.94 334 ASP A CA 1
ATOM 2631 C C . ASP A 1 334 ? 9.255 3.818 -19.179 1.00 96.94 334 ASP A C 1
ATOM 2633 O O . ASP A 1 334 ? 8.999 4.530 -18.203 1.00 96.94 334 ASP A O 1
ATOM 2637 N N . ARG A 1 335 ? 8.316 3.097 -19.801 1.00 97.88 335 ARG A N 1
ATOM 2638 C CA . ARG A 1 335 ? 6.893 3.131 -19.465 1.00 97.88 335 ARG A CA 1
ATOM 2639 C C . ARG A 1 335 ? 6.252 1.750 -19.508 1.00 97.88 335 ARG A C 1
ATOM 2641 O O . ARG A 1 335 ? 6.600 0.919 -20.341 1.00 97.88 335 ARG A O 1
ATOM 2648 N N . ILE A 1 336 ? 5.266 1.549 -18.638 1.00 98.00 336 ILE A N 1
ATOM 2649 C CA . ILE A 1 336 ? 4.392 0.374 -18.605 1.00 98.00 336 ILE A CA 1
ATOM 2650 C C . ILE A 1 336 ? 2.950 0.861 -18.699 1.00 98.00 336 ILE A C 1
ATOM 2652 O O . ILE A 1 336 ? 2.553 1.761 -17.961 1.00 98.00 336 ILE A O 1
ATOM 2656 N N . GLN A 1 337 ? 2.161 0.253 -19.581 1.00 97.12 337 GLN A N 1
ATOM 2657 C CA . GLN A 1 337 ? 0.718 0.469 -19.645 1.00 97.12 337 GLN A CA 1
ATOM 2658 C C . GLN A 1 337 ? -0.005 -0.776 -19.148 1.00 97.12 337 GLN A C 1
ATOM 2660 O O . GLN A 1 337 ? 0.328 -1.896 -19.534 1.00 97.12 337 GLN A O 1
ATOM 2665 N N . VAL A 1 338 ? -0.989 -0.572 -18.280 1.00 95.50 338 VAL A N 1
ATOM 2666 C CA . VAL A 1 338 ? -1.838 -1.634 -17.744 1.00 95.50 338 VAL A CA 1
ATOM 2667 C C . VAL A 1 338 ? -3.272 -1.336 -18.145 1.00 95.50 338 VAL A C 1
ATOM 2669 O O . VAL A 1 338 ? -3.806 -0.272 -17.839 1.00 95.50 338 VAL A O 1
ATOM 2672 N N . PHE A 1 339 ? -3.882 -2.299 -18.827 1.00 93.69 339 PHE A N 1
ATOM 2673 C CA . PHE A 1 339 ? -5.275 -2.264 -19.254 1.00 93.69 339 PHE A CA 1
ATOM 2674 C C . PHE A 1 339 ? -6.094 -3.069 -18.256 1.00 93.69 339 PHE A C 1
ATOM 2676 O O . PHE A 1 339 ? -5.743 -4.204 -17.924 1.00 93.69 339 PHE A O 1
ATOM 2683 N N . SER A 1 340 ? -7.155 -2.470 -17.733 1.00 90.62 340 SER A N 1
ATOM 2684 C CA . SER A 1 340 ? -8.002 -3.107 -16.734 1.00 90.62 340 SER A CA 1
ATOM 2685 C C . SER A 1 340 ? -9.475 -2.838 -17.029 1.00 90.62 340 SER A C 1
ATOM 2687 O O . SER A 1 340 ? -9.796 -1.704 -17.366 1.00 90.62 340 SER A O 1
ATOM 2689 N N . PRO A 1 341 ? -10.379 -3.817 -16.858 1.00 88.12 341 PRO A N 1
ATOM 2690 C CA . PRO A 1 341 ? -11.796 -3.602 -17.134 1.00 88.12 341 PRO A CA 1
ATOM 2691 C C . PRO A 1 341 ? -12.382 -2.485 -16.260 1.00 88.12 341 PRO A C 1
ATOM 2693 O O . PRO A 1 341 ? -12.121 -2.440 -15.051 1.00 88.12 341 PRO A O 1
ATOM 2696 N N . ALA A 1 342 ? -13.191 -1.615 -16.856 1.00 79.06 342 ALA A N 1
ATOM 2697 C CA . ALA A 1 342 ? -13.918 -0.532 -16.199 1.00 79.06 342 ALA A CA 1
ATOM 2698 C C . ALA A 1 342 ? -15.043 -1.057 -15.301 1.00 79.06 342 ALA A C 1
ATOM 2700 O O . ALA A 1 342 ? -15.340 -0.468 -14.265 1.00 79.06 342 ALA A O 1
ATOM 2701 N N . LYS A 1 343 ? -15.631 -2.206 -15.654 1.00 70.19 343 LYS A N 1
ATOM 2702 C CA . LYS A 1 343 ? -16.598 -2.898 -14.798 1.00 70.19 343 LYS A CA 1
ATOM 2703 C C . LYS A 1 343 ? -15.865 -3.540 -13.622 1.00 70.19 343 LYS A C 1
ATOM 2705 O O . LYS A 1 343 ? -15.010 -4.410 -13.805 1.00 70.19 343 LYS A O 1
ATOM 2710 N N . THR A 1 344 ? -16.218 -3.129 -12.409 1.00 60.06 344 THR A N 1
ATOM 2711 C CA . THR A 1 344 ? -15.915 -3.874 -11.186 1.00 60.06 344 THR A CA 1
ATOM 2712 C C . THR A 1 344 ? -16.482 -5.282 -11.349 1.00 60.06 344 THR A C 1
ATOM 2714 O O . THR A 1 344 ? -17.672 -5.445 -11.620 1.00 60.06 344 THR A O 1
ATOM 2717 N N . ARG A 1 345 ? -15.647 -6.322 -11.216 1.00 52.56 345 ARG A N 1
ATOM 2718 C CA . ARG A 1 345 ? -16.182 -7.674 -11.022 1.00 52.56 345 ARG A CA 1
ATOM 2719 C C . ARG A 1 345 ? -16.961 -7.629 -9.710 1.00 52.56 345 ARG A C 1
ATOM 2721 O O . ARG A 1 345 ? -16.357 -7.448 -8.659 1.00 52.56 345 ARG A O 1
ATOM 2728 N N . LEU A 1 346 ? -18.287 -7.703 -9.800 1.00 45.19 346 LEU A N 1
ATOM 2729 C CA . LEU A 1 346 ? -19.122 -8.059 -8.661 1.00 45.19 346 LEU A CA 1
ATOM 2730 C C . LEU A 1 346 ? -18.660 -9.460 -8.248 1.00 45.19 346 LEU A C 1
ATOM 2732 O O . LEU A 1 346 ? -18.754 -10.385 -9.057 1.00 45.19 346 LEU A O 1
ATOM 2736 N N . GLU A 1 347 ? -18.036 -9.561 -7.076 1.00 42.12 347 GLU A N 1
ATOM 2737 C CA . GLU A 1 347 ? -17.741 -10.851 -6.443 1.00 42.12 347 GLU A CA 1
ATOM 2738 C C . GLU A 1 347 ? -19.027 -11.616 -6.125 1.00 42.12 347 GLU A C 1
ATOM 2740 O O . GLU A 1 347 ? -20.023 -10.961 -5.726 1.00 42.12 347 GLU A O 1
#

Radius of gyration: 31.87 Å; chains: 1; bounding box: 105×70×61 Å

Organism: Punica granatum (NCBI:txid22663)

InterPro domains:
  IPR006740 Protein of unknown function DUF604 [PF04646] (108-343)

Secondary structure (DSSP, 8-state):
---------------------TTHHHHHHHHHHHHHHHHHHHHHHHHHHHHHHTT----------S-------------GGGEE------GGGHHHHTT-------TT---SSS---EEHHHHHHHHHHHHHHHHH-TT---HHHHHHHHHHHTT-PPPP-TTEE---EEE--HHHHHT--SS---EETTTTTSPPSSTTS-HHHHHHHHHHHHHH-GGGTT-EEEEEETTTTEEEEEETTTEEEEESS---HHHHTSPB--EEESSTTPPSS-SSS--B-SS---TTTSPEEEEEEEEEE-STTEEEEEEEE-S---S---GGGTS---TT--EEEEEEESS----

pLDDT: mean 77.38, std 20.88, range [27.11, 98.5]